Protein AF-A0AAV4IQC1-F1 (afdb_monomer_lite)

Structure (mmCIF, N/CA/C/O backbone):
data_AF-A0AAV4IQC1-F1
#
_entry.id   AF-A0AAV4IQC1-F1
#
loop_
_atom_site.group_PDB
_atom_site.id
_atom_site.type_symbol
_atom_site.label_atom_id
_atom_site.label_alt_id
_atom_site.label_comp_id
_atom_site.label_asym_id
_atom_site.label_entity_id
_atom_site.label_seq_id
_atom_site.pdbx_PDB_ins_code
_atom_site.Cartn_x
_atom_site.Cartn_y
_atom_site.Cartn_z
_atom_site.occupancy
_atom_site.B_iso_or_equiv
_atom_site.auth_seq_id
_atom_site.auth_comp_id
_atom_site.auth_asym_id
_atom_site.auth_atom_id
_atom_site.pdbx_PDB_model_num
ATOM 1 N N . MET A 1 1 ? -2.491 -9.248 -1.304 1.00 26.28 1 MET A N 1
ATOM 2 C CA . MET A 1 1 ? -1.937 -10.581 -1.003 1.00 26.28 1 MET A CA 1
ATOM 3 C C . MET A 1 1 ? -2.974 -11.616 -1.411 1.00 26.28 1 MET A C 1
ATOM 5 O O . MET A 1 1 ? -3.880 -11.907 -0.641 1.00 26.28 1 MET A O 1
ATOM 9 N N . ILE A 1 2 ? -2.935 -12.069 -2.663 1.00 22.66 2 ILE A N 1
ATOM 10 C CA . ILE A 1 2 ? -3.744 -13.210 -3.098 1.00 22.66 2 ILE A CA 1
ATOM 11 C C . ILE A 1 2 ? -2.958 -14.435 -2.635 1.00 22.66 2 ILE A C 1
ATOM 13 O O . ILE A 1 2 ? -1.816 -14.615 -3.026 1.00 22.66 2 ILE A O 1
ATOM 17 N N . MET A 1 3 ? -3.518 -15.197 -1.702 1.00 25.45 3 MET A N 1
ATOM 18 C CA . MET A 1 3 ? -2.963 -16.490 -1.303 1.00 25.45 3 MET A CA 1
ATOM 19 C C . MET A 1 3 ? -3.762 -17.526 -2.084 1.00 25.45 3 MET A C 1
ATOM 21 O O . MET A 1 3 ? -4.919 -17.772 -1.731 1.00 25.45 3 MET A O 1
ATOM 25 N N . ALA A 1 4 ? -3.188 -18.030 -3.176 1.00 30.69 4 ALA A N 1
ATOM 26 C CA . ALA A 1 4 ? -3.656 -19.247 -3.823 1.00 30.69 4 ALA A CA 1
ATOM 27 C C . ALA A 1 4 ? -3.259 -20.429 -2.928 1.00 30.69 4 ALA A C 1
ATOM 29 O O . ALA A 1 4 ? -2.148 -20.458 -2.399 1.00 30.69 4 ALA A O 1
ATOM 30 N N . GLY A 1 5 ? -4.220 -21.311 -2.665 1.00 28.81 5 GLY A N 1
ATOM 31 C CA . GLY A 1 5 ? -3.983 -22.563 -1.963 1.00 28.81 5 GLY A CA 1
ATOM 32 C C . GLY A 1 5 ? -3.427 -23.606 -2.923 1.00 28.81 5 GLY A C 1
ATOM 33 O O . GLY A 1 5 ? -3.834 -23.637 -4.080 1.00 28.81 5 GLY A O 1
ATOM 34 N N . ASP A 1 6 ? -2.513 -24.397 -2.372 1.00 37.31 6 ASP A N 1
ATOM 35 C CA . ASP A 1 6 ? -2.213 -25.796 -2.662 1.00 37.31 6 ASP A CA 1
ATOM 36 C C . ASP A 1 6 ? -2.029 -26.179 -4.135 1.00 37.31 6 ASP A C 1
ATOM 38 O O . ASP A 1 6 ? -2.849 -26.891 -4.702 1.00 37.31 6 ASP A O 1
ATOM 42 N N . ASP A 1 7 ? -0.896 -25.747 -4.700 1.00 34.94 7 ASP A N 1
ATOM 43 C CA . ASP A 1 7 ? -0.048 -26.606 -5.541 1.00 34.94 7 ASP A CA 1
ATOM 44 C C . ASP A 1 7 ? 1.393 -26.037 -5.572 1.00 34.94 7 ASP A C 1
ATOM 46 O O . ASP A 1 7 ? 1.785 -25.281 -6.466 1.00 34.94 7 ASP A O 1
ATOM 50 N N . GLU A 1 8 ? 2.177 -26.289 -4.512 1.00 43.19 8 GLU A N 1
ATOM 51 C CA . GLU A 1 8 ? 3.571 -25.803 -4.399 1.00 43.19 8 GLU A CA 1
ATOM 52 C C . GLU A 1 8 ? 4.472 -26.352 -5.522 1.00 43.19 8 GLU A C 1
ATOM 54 O O . GLU A 1 8 ? 5.422 -25.679 -5.932 1.00 43.19 8 GLU A O 1
ATOM 59 N N . ASP A 1 9 ? 4.149 -27.524 -6.071 1.00 38.31 9 ASP A N 1
ATOM 60 C CA . ASP A 1 9 ? 4.947 -28.182 -7.106 1.00 38.31 9 ASP A CA 1
ATOM 61 C C . ASP A 1 9 ? 4.642 -27.657 -8.517 1.00 38.31 9 ASP A C 1
ATOM 63 O O . ASP A 1 9 ? 5.562 -27.498 -9.330 1.00 38.31 9 ASP A O 1
ATOM 67 N N . GLU A 1 10 ? 3.390 -27.290 -8.807 1.00 33.72 10 GLU A N 1
ATOM 68 C CA . GLU A 1 10 ? 3.036 -26.633 -10.072 1.00 33.72 10 GLU A CA 1
ATOM 69 C C . GLU A 1 10 ? 3.535 -25.175 -10.107 1.00 33.72 10 GLU A C 1
ATOM 71 O O . GLU A 1 10 ? 4.066 -24.717 -11.127 1.00 33.72 10 GLU A O 1
ATOM 76 N N . LEU A 1 11 ? 3.495 -24.469 -8.966 1.00 41.47 11 LEU A N 1
ATOM 77 C CA . LEU A 1 11 ? 4.073 -23.127 -8.831 1.00 41.47 11 LEU A CA 1
ATOM 78 C C . LEU A 1 11 ? 5.599 -23.154 -9.019 1.00 41.47 11 LEU A C 1
ATOM 80 O O . LEU A 1 11 ? 6.145 -22.322 -9.743 1.00 41.47 11 LEU A O 1
ATOM 84 N N . ASN A 1 12 ? 6.294 -24.136 -8.432 1.00 39.19 12 ASN A N 1
ATOM 85 C CA . ASN A 1 12 ? 7.742 -24.297 -8.595 1.00 39.19 12 ASN A CA 1
ATOM 86 C C . ASN A 1 12 ? 8.139 -24.667 -10.034 1.00 39.19 12 ASN A C 1
ATOM 88 O O . ASN A 1 12 ? 9.161 -24.180 -10.526 1.00 39.19 12 ASN A O 1
ATOM 92 N N . ARG A 1 13 ? 7.332 -25.457 -10.758 1.00 32.12 13 ARG A N 1
ATOM 93 C CA . ARG A 1 13 ? 7.570 -25.754 -12.186 1.00 32.12 13 ARG A CA 1
ATOM 94 C C . ARG A 1 13 ? 7.308 -24.556 -13.099 1.00 32.12 13 ARG A C 1
ATOM 96 O O . ARG A 1 13 ? 8.099 -24.299 -14.003 1.00 32.12 13 ARG A O 1
ATOM 103 N N . LEU A 1 14 ? 6.269 -23.765 -12.835 1.00 35.53 14 LEU A N 1
ATOM 104 C CA . LEU A 1 14 ? 5.977 -22.548 -13.606 1.00 35.53 14 LEU A CA 1
ATOM 105 C C . LEU A 1 14 ? 6.964 -21.399 -13.322 1.00 35.53 14 LEU A C 1
ATOM 107 O O . LEU A 1 14 ? 7.116 -20.496 -14.147 1.00 35.53 14 LEU A O 1
ATOM 111 N N . LEU A 1 15 ? 7.657 -21.427 -12.179 1.00 43.03 15 LEU A N 1
ATOM 112 C CA . LEU A 1 15 ? 8.667 -20.433 -11.794 1.00 43.03 15 LEU A CA 1
ATOM 113 C C . LEU A 1 15 ? 10.102 -20.801 -12.210 1.00 43.03 15 LEU A C 1
ATOM 115 O O . LEU A 1 15 ? 10.963 -19.924 -12.211 1.00 43.03 15 LEU A O 1
ATOM 119 N N . THR A 1 16 ? 10.381 -22.051 -12.593 1.00 37.09 16 THR A N 1
ATOM 120 C CA . THR A 1 16 ? 11.751 -22.513 -12.904 1.00 37.09 16 THR A CA 1
ATOM 121 C C . THR A 1 16 ? 12.163 -22.358 -14.370 1.00 37.09 16 THR A C 1
ATOM 123 O O . THR A 1 16 ? 13.355 -22.423 -14.662 1.00 37.09 16 THR A O 1
ATOM 126 N N . GLN A 1 17 ? 11.233 -22.083 -15.294 1.00 31.69 17 GLN A N 1
ATOM 127 C CA . GLN A 1 17 ? 11.519 -22.103 -16.740 1.00 31.69 17 GLN A CA 1
ATOM 128 C C . GLN A 1 17 ? 11.422 -20.755 -17.476 1.00 31.69 17 GLN A C 1
ATOM 130 O O . GLN A 1 17 ? 11.506 -20.720 -18.700 1.00 31.69 17 GLN A O 1
ATOM 135 N N . SER A 1 18 ? 11.299 -19.624 -16.776 1.00 39.38 18 SER A N 1
ATOM 136 C CA . SER A 1 18 ? 11.128 -18.321 -17.434 1.00 39.38 18 SER A CA 1
ATOM 137 C C . SER A 1 18 ? 11.944 -17.213 -16.769 1.00 39.38 18 SER A C 1
ATOM 139 O O . SER A 1 18 ? 11.592 -16.706 -15.709 1.00 39.38 18 SER A O 1
ATOM 141 N N . TYR A 1 19 ? 13.032 -16.830 -17.445 1.00 45.53 19 TYR A N 1
ATOM 142 C CA . TYR A 1 19 ? 13.707 -15.535 -17.332 1.00 45.53 19 TYR A CA 1
ATOM 143 C C . TYR A 1 19 ? 14.138 -15.106 -15.917 1.00 45.53 19 TYR A C 1
ATOM 145 O O . TYR A 1 19 ? 13.520 -14.254 -15.280 1.00 45.53 19 TYR A O 1
ATOM 153 N N . TYR A 1 20 ? 15.324 -15.553 -15.485 1.00 47.44 20 TYR A N 1
ATOM 154 C CA . TYR A 1 20 ? 16.127 -14.750 -14.557 1.00 47.44 20 TYR A CA 1
ATOM 155 C C . TYR A 1 20 ? 16.546 -13.458 -15.269 1.00 47.44 20 TYR A C 1
ATOM 157 O O . TYR A 1 20 ? 17.646 -13.353 -15.817 1.00 47.44 20 TYR A O 1
ATOM 165 N N . SER A 1 21 ? 15.674 -12.448 -15.279 1.00 55.84 21 SER A N 1
ATOM 166 C CA . SER A 1 21 ? 16.071 -11.093 -15.637 1.00 55.84 21 SER A CA 1
ATOM 167 C C . SER A 1 21 ? 16.988 -10.593 -14.527 1.00 55.84 21 SER A C 1
ATOM 169 O O . SER A 1 21 ? 16.543 -10.025 -13.526 1.00 55.84 21 SER A O 1
ATOM 171 N N . ARG A 1 22 ? 18.295 -10.835 -14.672 1.00 71.88 22 ARG A N 1
ATOM 172 C CA . ARG A 1 22 ? 19.292 -10.124 -13.875 1.00 71.88 22 ARG A CA 1
ATOM 173 C C . ARG A 1 22 ? 18.947 -8.648 -13.996 1.00 71.88 22 ARG A C 1
ATOM 175 O O . ARG A 1 22 ? 18.827 -8.145 -15.110 1.00 71.88 22 ARG A O 1
ATOM 182 N N . ILE A 1 23 ? 18.762 -7.972 -12.866 1.00 80.00 23 ILE A N 1
ATOM 183 C CA . ILE A 1 23 ? 18.333 -6.571 -12.851 1.00 80.00 23 ILE A CA 1
ATOM 184 C C . ILE A 1 23 ? 19.230 -5.705 -13.749 1.00 80.00 23 ILE A C 1
ATOM 186 O O . ILE A 1 23 ? 18.738 -4.825 -14.435 1.00 80.00 23 ILE A O 1
ATOM 190 N N . HIS A 1 24 ? 20.520 -6.042 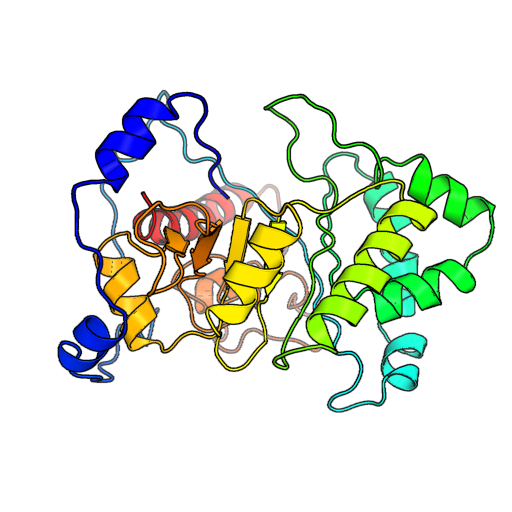-13.845 1.00 79.12 24 HIS A N 1
ATOM 191 C CA . HIS A 1 24 ? 21.466 -5.432 -14.775 1.00 79.12 24 HIS A CA 1
ATOM 192 C C . HIS A 1 24 ? 21.022 -5.524 -16.247 1.00 79.12 24 HIS A C 1
ATOM 194 O O . HIS A 1 24 ? 20.935 -4.503 -16.919 1.00 79.12 24 HIS A O 1
ATOM 200 N N . ASN A 1 25 ? 20.648 -6.717 -16.721 1.00 85.38 25 ASN A N 1
ATOM 201 C CA . ASN A 1 25 ? 20.150 -6.919 -18.085 1.00 85.38 25 ASN A CA 1
ATOM 202 C C . ASN A 1 25 ? 18.842 -6.157 -18.315 1.00 85.38 25 ASN A C 1
ATOM 204 O O . ASN A 1 25 ? 18.641 -5.584 -19.383 1.00 85.38 25 ASN A O 1
ATOM 208 N N . LEU A 1 26 ? 17.963 -6.124 -17.303 1.00 88.25 26 LEU A N 1
ATOM 209 C CA . LEU A 1 26 ? 16.738 -5.336 -17.376 1.00 88.25 26 LEU A CA 1
ATOM 210 C C . LEU A 1 26 ? 17.071 -3.851 -17.552 1.00 88.25 26 LEU A C 1
ATOM 212 O O . LEU A 1 26 ? 16.560 -3.233 -18.477 1.00 88.25 26 LEU A O 1
ATOM 216 N N . PHE A 1 27 ? 17.960 -3.295 -16.728 1.00 88.50 27 PHE A N 1
ATOM 217 C CA . PHE A 1 27 ? 18.391 -1.901 -16.842 1.00 88.50 27 PHE A CA 1
ATOM 218 C C . PHE A 1 27 ? 18.946 -1.585 -18.233 1.00 88.50 27 PHE A C 1
ATOM 220 O O . PHE A 1 27 ? 18.523 -0.603 -18.828 1.00 88.50 27 PHE A O 1
ATOM 227 N N . SER A 1 28 ? 19.811 -2.435 -18.790 1.00 89.69 28 SER A N 1
ATOM 228 C CA . SER A 1 28 ? 20.351 -2.240 -20.143 1.00 89.69 28 SER A CA 1
ATOM 229 C C . SER A 1 28 ? 19.289 -2.306 -21.248 1.00 89.69 28 SER A C 1
ATOM 231 O O . SER A 1 28 ? 19.491 -1.742 -22.318 1.00 89.69 28 SER A O 1
ATOM 233 N N . SER A 1 29 ? 18.167 -2.991 -21.010 1.00 89.88 29 SER A N 1
ATOM 234 C CA . SER A 1 29 ? 17.082 -3.150 -21.991 1.00 89.88 29 SER A CA 1
ATOM 235 C C . SER A 1 29 ? 16.013 -2.050 -21.945 1.00 89.88 29 SER A C 1
ATOM 237 O O . SER A 1 29 ? 15.207 -1.937 -22.868 1.00 89.88 29 SER A O 1
ATOM 239 N N . LEU A 1 30 ? 15.950 -1.265 -20.865 1.00 93.69 30 LEU A N 1
ATOM 240 C CA . LEU A 1 30 ? 14.911 -0.254 -20.680 1.00 93.69 30 LEU A CA 1
ATOM 241 C C . LEU A 1 30 ? 15.327 1.083 -21.298 1.00 93.69 30 LEU A C 1
ATOM 243 O O . LEU A 1 30 ? 16.413 1.586 -21.041 1.00 93.69 30 LEU A O 1
ATOM 247 N N . ALA A 1 31 ? 14.411 1.708 -22.040 1.00 92.94 31 ALA A N 1
ATOM 248 C CA . ALA A 1 31 ? 14.624 3.037 -22.620 1.00 92.94 31 ALA A CA 1
ATOM 249 C C . ALA A 1 31 ? 14.595 4.179 -21.584 1.00 92.94 31 ALA A C 1
ATOM 251 O O . ALA A 1 31 ? 15.064 5.274 -21.870 1.00 92.94 31 ALA A O 1
ATOM 252 N N . PHE A 1 32 ? 14.015 3.937 -20.400 1.00 94.75 32 PHE A N 1
ATOM 253 C CA . PHE A 1 32 ? 13.773 4.949 -19.357 1.00 94.75 32 PHE A CA 1
ATOM 254 C C . PHE A 1 32 ? 13.049 6.211 -19.858 1.00 94.75 32 PHE A C 1
ATOM 256 O O . PHE A 1 32 ? 13.232 7.306 -19.329 1.00 94.75 32 PHE A O 1
ATOM 263 N N . ASP A 1 33 ? 12.180 6.041 -20.851 1.00 93.06 33 ASP A N 1
ATOM 264 C CA . ASP A 1 33 ? 11.284 7.082 -21.325 1.00 93.06 33 ASP A CA 1
ATOM 265 C C . ASP A 1 33 ? 10.191 7.396 -20.285 1.00 93.06 33 ASP A C 1
ATOM 267 O O . ASP A 1 33 ? 9.814 6.563 -19.452 1.00 93.06 33 ASP A O 1
ATOM 271 N N . ASN A 1 34 ? 9.656 8.619 -20.341 1.00 94.75 34 ASN A N 1
ATOM 272 C CA . ASN A 1 34 ? 8.599 9.082 -19.436 1.00 94.75 34 ASN A CA 1
ATOM 273 C C . ASN A 1 34 ? 7.340 9.566 -20.187 1.00 94.75 34 ASN A C 1
ATOM 275 O O . ASN A 1 34 ? 6.920 10.713 -20.010 1.00 94.75 34 ASN A O 1
ATOM 279 N N . PRO A 1 35 ? 6.736 8.740 -21.065 1.00 96.38 35 PRO A N 1
ATOM 280 C CA . PRO A 1 35 ? 5.503 9.112 -21.742 1.00 96.38 35 PRO A CA 1
ATOM 281 C C . PRO A 1 35 ? 4.333 9.134 -20.752 1.00 96.38 35 PRO A C 1
ATOM 283 O O . PRO A 1 35 ? 4.244 8.291 -19.857 1.00 96.38 35 PRO A O 1
ATOM 286 N N . ASN A 1 36 ? 3.395 10.059 -20.960 1.00 96.81 36 ASN A N 1
ATOM 287 C CA . ASN A 1 36 ? 2.197 10.173 -20.134 1.00 96.81 36 ASN A CA 1
ATOM 288 C C . ASN A 1 36 ? 1.229 8.999 -20.391 1.00 96.81 36 ASN A C 1
ATOM 290 O O . ASN A 1 36 ? 0.622 8.902 -21.456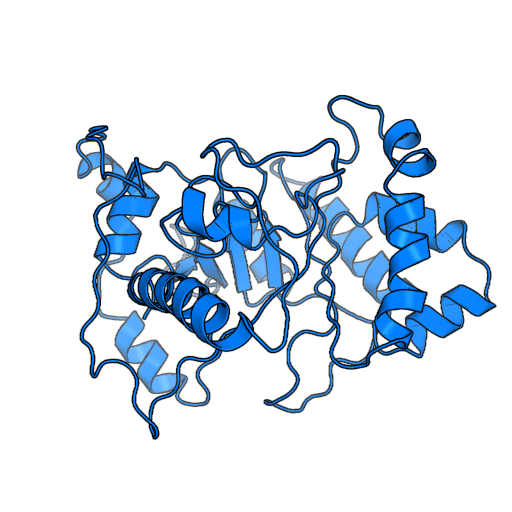 1.00 96.81 36 ASN A O 1
ATOM 294 N N . GLY A 1 37 ? 1.065 8.122 -19.399 1.00 96.69 37 GLY A N 1
ATOM 295 C CA . GLY A 1 37 ? 0.176 6.955 -19.431 1.00 96.69 37 GLY A CA 1
ATOM 296 C C . GLY A 1 37 ? -1.311 7.247 -19.176 1.00 96.69 37 GLY A C 1
ATOM 297 O O . GLY A 1 37 ? -2.113 6.310 -19.128 1.00 96.69 37 GLY A O 1
ATOM 298 N N . GLY A 1 38 ? -1.694 8.517 -19.010 1.00 97.06 38 GLY A N 1
ATOM 299 C CA . GLY A 1 38 ? -3.053 8.946 -18.678 1.00 97.06 38 GLY A CA 1
ATOM 300 C C . GLY A 1 38 ? -3.276 9.016 -17.166 1.00 97.06 38 GLY A C 1
ATOM 301 O O . GLY A 1 38 ? -2.428 9.518 -16.434 1.00 97.06 38 GLY A O 1
ATOM 302 N N . ALA A 1 39 ? -4.416 8.509 -16.682 1.00 96.50 39 ALA A N 1
ATOM 303 C CA . ALA A 1 39 ? -4.748 8.534 -15.251 1.00 96.50 39 ALA A CA 1
ATOM 304 C C . ALA A 1 39 ? -3.691 7.822 -14.383 1.00 96.50 39 ALA A C 1
ATOM 306 O O . ALA A 1 39 ? -3.340 8.315 -13.311 1.00 96.50 39 ALA A O 1
ATOM 307 N N . TRP A 1 40 ? -3.119 6.722 -14.890 1.00 97.94 40 TRP A N 1
ATOM 308 C CA . TRP A 1 40 ? -1.859 6.181 -14.387 1.00 97.94 40 TRP A CA 1
ATOM 309 C C . TRP A 1 40 ? -0.698 6.779 -15.184 1.00 97.94 40 TRP A C 1
ATOM 311 O O . TRP A 1 40 ? -0.250 6.217 -16.184 1.00 97.94 40 TRP A O 1
ATOM 321 N N . THR A 1 41 ? -0.209 7.930 -14.729 1.00 97.12 41 THR A N 1
ATOM 322 C CA . THR A 1 41 ? 0.757 8.774 -15.457 1.00 97.12 41 THR A CA 1
ATOM 323 C C . THR A 1 41 ? 2.034 8.046 -15.875 1.00 97.12 41 THR A C 1
ATOM 325 O O . THR A 1 41 ? 2.523 8.264 -16.975 1.00 97.12 41 THR A O 1
ATOM 328 N N . GLN A 1 42 ? 2.551 7.144 -15.037 1.00 97.19 42 GLN A N 1
ATOM 329 C CA . GLN A 1 42 ? 3.778 6.373 -15.296 1.00 97.19 42 GLN A CA 1
ATOM 330 C C . GLN A 1 42 ? 3.520 4.981 -15.903 1.00 97.19 42 GLN A C 1
ATOM 332 O O . GLN A 1 42 ? 4.442 4.170 -16.013 1.00 97.19 42 GLN A O 1
ATOM 337 N N . GLY A 1 43 ? 2.275 4.669 -16.267 1.00 97.31 43 GLY A N 1
ATOM 338 C CA . GLY A 1 43 ? 1.877 3.358 -16.772 1.00 97.31 43 GLY A CA 1
ATOM 339 C C . GLY A 1 43 ? 1.186 3.422 -18.125 1.00 97.31 43 GLY A C 1
ATOM 340 O O . GLY A 1 43 ? 1.767 3.880 -19.109 1.00 97.31 43 GLY A O 1
ATOM 341 N N . TRP A 1 44 ? -0.017 2.857 -18.185 1.00 97.88 44 TRP A N 1
ATOM 342 C CA . TRP A 1 44 ? -0.885 2.820 -19.361 1.00 97.88 44 TRP A CA 1
ATOM 343 C C . TRP A 1 44 ? -2.349 2.693 -18.925 1.00 97.88 44 TRP A C 1
ATOM 345 O O . TRP A 1 44 ? -2.653 2.421 -17.760 1.00 97.88 44 TRP A O 1
ATOM 355 N N . LYS A 1 45 ? -3.273 2.830 -19.878 1.00 97.75 45 LYS A N 1
ATOM 356 C CA . LYS A 1 45 ? -4.694 2.556 -19.649 1.00 97.75 45 LYS A CA 1
ATOM 357 C C . LYS A 1 45 ? -4.922 1.053 -19.454 1.00 97.75 45 LYS A C 1
ATOM 359 O O . LYS A 1 45 ? -4.941 0.289 -20.417 1.00 97.75 45 LYS A O 1
ATOM 364 N N . VAL A 1 46 ? -5.106 0.634 -18.205 1.00 97.25 46 VAL A N 1
ATOM 365 C CA . VAL A 1 46 ? -5.347 -0.771 -17.854 1.00 97.25 46 VAL A CA 1
ATOM 366 C C . VAL A 1 46 ? -6.769 -1.186 -18.238 1.00 97.25 46 VAL A C 1
ATOM 368 O O . VAL A 1 46 ? -7.737 -0.489 -17.930 1.00 97.25 46 VAL A O 1
ATOM 371 N N . SER A 1 47 ? -6.893 -2.343 -18.886 1.00 95.38 47 SER A N 1
ATOM 372 C CA . SER A 1 47 ? -8.165 -2.987 -19.223 1.00 95.38 47 SER A CA 1
ATOM 373 C C . SER A 1 47 ? -8.128 -4.465 -18.830 1.00 95.38 47 SER A C 1
ATOM 375 O O . SER A 1 47 ? -7.057 -5.022 -18.589 1.00 95.38 47 SER A O 1
ATOM 377 N N . TYR A 1 48 ? -9.299 -5.088 -18.717 1.00 95.69 48 TYR A N 1
ATOM 378 C CA . TYR A 1 48 ? -9.433 -6.496 -18.353 1.00 95.69 48 TYR A CA 1
ATOM 379 C C . TYR A 1 48 ? -10.598 -7.150 -19.112 1.00 95.69 48 TYR A C 1
ATOM 381 O O . TYR A 1 48 ? -11.611 -6.482 -19.344 1.00 95.69 48 TYR A O 1
ATOM 389 N N . PRO A 1 49 ? -10.494 -8.444 -19.474 1.00 92.50 49 PRO A N 1
ATOM 390 C CA . PRO A 1 49 ? -11.611 -9.199 -20.037 1.00 92.50 49 PRO A CA 1
ATOM 391 C C . PRO A 1 49 ? -12.783 -9.271 -19.051 1.00 92.50 49 PRO A C 1
ATOM 393 O O . PRO A 1 49 ? -12.578 -9.426 -17.842 1.00 92.50 49 PRO A O 1
ATOM 396 N N . LYS A 1 50 ? -14.020 -9.155 -19.550 1.00 87.50 50 LYS A N 1
ATOM 397 C CA . LYS A 1 50 ? -15.232 -9.150 -18.704 1.00 87.50 50 LYS A CA 1
ATOM 398 C C . LYS A 1 50 ? -15.430 -10.471 -17.952 1.00 87.50 50 LYS A C 1
ATOM 400 O O . LYS A 1 50 ? -15.974 -10.465 -16.852 1.00 87.50 50 LYS A O 1
ATOM 405 N N . ASP A 1 51 ? -14.953 -11.559 -18.535 1.00 89.94 51 ASP A N 1
ATOM 406 C CA . ASP A 1 51 ? -15.040 -12.951 -18.099 1.00 89.94 51 ASP A CA 1
ATOM 407 C C . ASP A 1 51 ? -13.844 -13.414 -17.247 1.00 89.94 51 ASP A C 1
ATOM 409 O O . ASP A 1 51 ? -13.849 -14.536 -16.754 1.00 89.94 51 ASP A O 1
ATOM 413 N N . ARG A 1 52 ? -12.844 -12.553 -16.984 1.00 92.00 52 ARG A N 1
ATOM 414 C CA . ARG A 1 52 ? -11.673 -12.920 -16.154 1.00 92.00 52 ARG A CA 1
ATOM 415 C C . ARG A 1 52 ? -12.054 -13.393 -14.744 1.00 92.00 52 ARG A C 1
ATOM 417 O O . ARG A 1 52 ? -11.320 -14.182 -14.147 1.00 92.00 52 ARG A O 1
ATOM 424 N N . TRP A 1 53 ? -13.166 -12.887 -14.208 1.00 94.12 53 TRP A N 1
ATOM 425 C CA . TRP A 1 53 ? -13.700 -13.287 -12.907 1.00 94.12 53 TRP A CA 1
ATOM 426 C C . TRP A 1 53 ? -15.166 -13.672 -13.024 1.00 94.12 53 TRP A C 1
ATOM 428 O O . TRP A 1 53 ? -16.003 -12.849 -13.401 1.00 94.12 53 TRP A O 1
ATOM 438 N N . THR A 1 54 ? -15.458 -14.903 -12.629 1.00 91.31 54 THR A N 1
ATOM 439 C CA . THR A 1 54 ? -16.770 -15.546 -12.702 1.00 91.31 54 THR A CA 1
ATOM 440 C C . THR A 1 54 ? -17.264 -15.914 -11.297 1.00 91.31 54 THR A C 1
ATOM 442 O O . THR A 1 54 ? -16.623 -15.603 -10.286 1.00 91.31 54 THR A O 1
ATOM 445 N N . ALA A 1 55 ? -18.436 -16.546 -11.204 1.00 89.62 55 ALA A N 1
ATOM 446 C CA . ALA A 1 55 ? -18.984 -17.001 -9.926 1.00 89.62 55 ALA A CA 1
ATOM 447 C C . ALA A 1 55 ? -18.117 -18.097 -9.271 1.00 89.62 55 ALA A C 1
ATOM 449 O O . ALA A 1 55 ? -17.983 -18.113 -8.047 1.00 89.62 55 ALA A O 1
ATOM 450 N N . ASP A 1 56 ? -17.511 -18.956 -10.087 1.00 91.81 56 ASP A N 1
ATOM 451 C CA . ASP A 1 56 ? -16.584 -20.034 -9.737 1.00 91.81 56 ASP A CA 1
ATOM 452 C C . ASP A 1 56 ? -15.128 -19.548 -9.585 1.00 91.81 56 ASP A C 1
ATOM 454 O O . ASP A 1 56 ? -14.383 -20.091 -8.772 1.00 91.81 56 ASP A O 1
ATOM 458 N N . LYS A 1 57 ? -14.742 -18.451 -10.255 1.00 91.69 57 LYS A N 1
ATOM 459 C CA . LYS A 1 57 ? -13.404 -17.837 -10.161 1.00 91.69 57 LYS A CA 1
ATOM 460 C C . LYS A 1 57 ? -13.463 -16.396 -9.644 1.00 91.69 57 LYS A C 1
ATOM 462 O O . LYS A 1 57 ? -13.312 -15.423 -10.388 1.00 91.69 57 LYS A O 1
ATOM 467 N N . LYS A 1 58 ? -13.673 -16.241 -8.334 1.00 94.06 58 LYS A N 1
ATOM 468 C CA . LYS A 1 58 ? -13.802 -14.923 -7.681 1.00 94.06 58 LYS A CA 1
ATOM 469 C C . LYS A 1 58 ? -12.451 -14.248 -7.425 1.00 94.06 58 LYS A C 1
ATOM 471 O O . LYS A 1 58 ? -11.478 -14.885 -7.033 1.00 94.06 58 LYS A O 1
ATOM 476 N N . LEU A 1 59 ? -12.423 -12.919 -7.540 1.00 94.81 59 LEU A N 1
ATOM 477 C CA . LEU A 1 59 ? -11.294 -12.097 -7.095 1.00 94.81 59 LEU A CA 1
ATOM 478 C C . LEU A 1 59 ? -11.323 -11.925 -5.568 1.00 94.81 59 LEU A C 1
ATOM 480 O O . LEU A 1 59 ? -12.261 -11.337 -5.027 1.00 94.81 59 LEU A O 1
ATOM 484 N N . LYS A 1 60 ? -10.281 -12.389 -4.870 1.00 94.69 60 LYS A N 1
ATOM 485 C CA . LYS A 1 60 ? -10.132 -12.189 -3.421 1.00 94.69 60 LYS A CA 1
ATOM 486 C C . LYS A 1 60 ? -9.387 -10.888 -3.126 1.00 94.69 60 LYS A C 1
ATOM 488 O O . LYS A 1 60 ? -8.204 -10.755 -3.429 1.00 94.69 60 LYS A O 1
ATOM 493 N N . ILE A 1 61 ? -10.073 -9.948 -2.480 1.00 93.62 61 ILE A N 1
ATOM 494 C CA . ILE A 1 61 ? -9.509 -8.658 -2.070 1.00 93.62 61 ILE A CA 1
ATOM 495 C C . ILE A 1 61 ? -9.188 -8.688 -0.578 1.00 93.62 61 ILE A C 1
ATOM 497 O O . ILE A 1 61 ? -10.043 -9.018 0.241 1.00 93.62 61 ILE A O 1
ATOM 501 N N . ILE A 1 62 ? -7.953 -8.322 -0.226 1.00 91.38 62 ILE A N 1
ATOM 502 C CA . ILE A 1 62 ? -7.518 -8.153 1.164 1.00 91.38 62 ILE A CA 1
ATOM 503 C C . ILE A 1 62 ? -7.163 -6.686 1.368 1.00 91.38 62 ILE A C 1
ATOM 505 O O . ILE A 1 62 ? -6.194 -6.193 0.789 1.00 91.38 62 ILE A O 1
ATOM 509 N N . LEU A 1 63 ? -7.955 -6.004 2.191 1.00 88.94 63 LEU A N 1
ATOM 510 C CA . LEU A 1 63 ? -7.667 -4.648 2.639 1.00 88.94 63 LEU A CA 1
ATOM 511 C C . LEU A 1 63 ? -6.768 -4.723 3.870 1.00 88.94 63 LEU A C 1
ATOM 513 O O . LEU A 1 63 ? -7.080 -5.437 4.822 1.00 88.94 63 LEU A O 1
ATOM 517 N N . VAL A 1 64 ? -5.658 -3.991 3.837 1.00 86.81 64 VAL A N 1
ATOM 518 C CA . VAL A 1 64 ? -4.667 -3.972 4.916 1.00 86.81 64 VAL A CA 1
ATOM 519 C C . VAL A 1 64 ? -4.526 -2.535 5.417 1.00 86.81 64 VAL A C 1
ATOM 521 O O . VAL A 1 64 ? -3.730 -1.770 4.867 1.00 86.81 64 VAL A O 1
ATOM 524 N N . PRO A 1 65 ? -5.327 -2.131 6.420 1.00 88.44 65 PRO A N 1
ATOM 525 C CA . PRO A 1 65 ? -5.139 -0.850 7.082 1.00 88.44 65 PRO A CA 1
ATOM 526 C C . PRO A 1 65 ? -3.762 -0.821 7.741 1.00 88.44 65 PRO A C 1
ATOM 528 O O . PRO A 1 65 ? -3.415 -1.740 8.482 1.00 88.44 65 PRO A O 1
ATOM 531 N N . HIS A 1 66 ? -2.987 0.220 7.467 1.00 87.38 66 HIS A N 1
ATOM 532 C CA . HIS A 1 66 ? -1.664 0.422 8.043 1.00 87.38 66 HIS A CA 1
ATOM 533 C C . HIS A 1 66 ? -1.480 1.892 8.409 1.00 87.38 66 HIS A C 1
ATOM 535 O O . HIS A 1 66 ? -2.211 2.761 7.931 1.00 87.38 66 HIS A O 1
ATOM 541 N N . THR A 1 67 ? -0.489 2.155 9.250 1.00 89.06 67 THR A N 1
ATOM 542 C CA . THR A 1 67 ? 0.049 3.494 9.485 1.00 89.06 67 THR A CA 1
ATOM 543 C C . THR A 1 67 ? 1.541 3.462 9.205 1.00 89.06 67 THR A C 1
ATOM 545 O O . THR A 1 67 ? 2.187 2.444 9.444 1.00 89.06 67 THR A O 1
ATOM 548 N N . HIS A 1 68 ? 2.074 4.566 8.700 1.00 91.44 68 HIS A N 1
ATOM 549 C CA . HIS A 1 68 ? 3.507 4.759 8.561 1.00 91.44 68 HIS A CA 1
ATOM 550 C C . HIS A 1 68 ? 3.939 5.848 9.539 1.00 91.44 68 HIS A C 1
ATOM 552 O O . HIS A 1 68 ? 3.383 6.949 9.523 1.00 91.44 68 HIS A O 1
ATOM 558 N N . CYS A 1 69 ? 4.868 5.515 10.432 1.00 87.38 69 CYS A N 1
ATOM 559 C CA . CYS A 1 69 ? 5.279 6.391 11.521 1.00 87.38 69 CYS A CA 1
ATOM 560 C C . CYS A 1 69 ? 6.796 6.585 11.511 1.00 87.38 69 CYS A C 1
ATOM 562 O O . CYS A 1 69 ? 7.515 5.818 12.145 1.00 87.38 69 CYS A O 1
ATOM 564 N N . ASP A 1 70 ? 7.278 7.633 10.842 1.00 88.81 70 ASP A N 1
ATOM 565 C CA . ASP A 1 70 ? 8.706 7.950 10.789 1.00 88.81 70 ASP A CA 1
ATOM 566 C C . ASP A 1 70 ? 9.305 8.162 12.185 1.00 88.81 70 ASP A C 1
ATOM 568 O O . ASP A 1 70 ? 8.871 9.070 12.903 1.00 88.81 70 ASP A O 1
ATOM 572 N N . PRO A 1 71 ? 10.338 7.395 12.586 1.00 85.31 71 PRO A N 1
ATOM 573 C CA . PRO A 1 71 ? 11.030 7.587 13.852 1.00 85.31 71 PRO A CA 1
ATOM 574 C C . PRO A 1 71 ? 12.008 8.775 13.790 1.00 85.31 71 PRO A C 1
ATOM 576 O O . PRO A 1 71 ? 13.195 8.642 14.085 1.00 85.31 71 PRO A O 1
ATOM 579 N N . GLY A 1 72 ? 11.495 9.945 13.408 1.00 83.94 72 GLY A N 1
ATOM 580 C CA . GLY A 1 72 ? 12.260 11.157 13.124 1.00 83.94 72 GLY A CA 1
ATOM 581 C C . GLY A 1 72 ? 12.303 11.484 11.628 1.00 83.94 72 GLY A C 1
ATOM 582 O O . GLY A 1 72 ? 12.821 10.707 10.834 1.00 83.94 72 GLY A O 1
ATOM 583 N N . TRP A 1 73 ? 11.779 12.656 11.261 1.00 92.88 73 TRP A N 1
ATOM 584 C CA . TRP A 1 73 ? 11.812 13.214 9.902 1.00 92.88 73 TRP A CA 1
ATOM 585 C C . TRP A 1 73 ? 11.631 14.739 9.978 1.00 92.88 73 TRP A C 1
ATOM 587 O O . TRP A 1 73 ? 12.586 15.443 10.288 1.00 92.88 73 TRP A O 1
ATOM 597 N N . VAL A 1 74 ? 10.408 15.254 9.796 1.00 95.69 74 VAL A N 1
ATOM 598 C CA . VAL A 1 74 ? 10.092 16.688 9.983 1.00 95.69 74 VAL A CA 1
ATOM 599 C C . VAL A 1 74 ? 9.954 17.050 11.467 1.00 95.69 74 VAL A C 1
ATOM 601 O O . VAL A 1 74 ? 10.196 18.187 11.862 1.00 95.69 74 VAL A O 1
ATOM 604 N N . LYS A 1 75 ? 9.572 16.084 12.309 1.00 96.19 75 LYS A N 1
ATOM 605 C CA . LYS A 1 75 ? 9.589 16.202 13.774 1.00 96.19 75 LYS A CA 1
ATOM 606 C C . LYS A 1 75 ? 10.584 15.202 14.356 1.00 96.19 75 LYS A C 1
ATOM 608 O O . LYS A 1 75 ? 10.943 14.218 13.707 1.00 96.19 75 LYS A O 1
ATOM 613 N N . THR A 1 76 ? 11.029 15.440 15.586 1.00 96.81 76 THR A N 1
ATOM 614 C CA . THR A 1 76 ? 11.880 14.485 16.304 1.00 96.81 76 THR A CA 1
ATOM 615 C C . THR A 1 76 ? 11.087 13.235 16.698 1.00 96.81 76 THR A C 1
ATOM 617 O O . THR A 1 76 ? 9.854 13.259 16.762 1.00 96.81 76 THR A O 1
ATOM 620 N N . TYR A 1 77 ? 11.804 12.147 16.996 1.00 92.25 77 TYR A N 1
ATOM 621 C CA . TYR A 1 77 ? 11.228 10.877 17.446 1.00 92.25 77 TYR A CA 1
ATOM 622 C C . TYR A 1 77 ? 10.223 11.062 18.601 1.00 92.25 77 TYR A C 1
ATOM 624 O O . TYR A 1 77 ? 9.084 10.604 18.504 1.00 92.25 77 TYR A O 1
ATOM 632 N N . GLU A 1 78 ? 10.608 11.802 19.646 1.00 96.75 78 GLU A N 1
ATOM 633 C CA . GLU A 1 78 ? 9.782 12.090 20.829 1.00 96.75 78 GLU A CA 1
ATOM 634 C C . GLU A 1 78 ? 8.564 12.966 20.515 1.00 96.75 78 GLU A C 1
ATOM 636 O O . GLU A 1 78 ? 7.459 12.682 20.982 1.00 96.75 78 GLU A O 1
ATOM 641 N N . VAL A 1 79 ? 8.730 14.009 19.694 1.00 97.56 79 VAL A N 1
ATOM 642 C CA . VAL A 1 79 ? 7.613 14.894 19.335 1.00 97.56 79 VAL A CA 1
ATOM 643 C C . VAL A 1 79 ? 6.572 14.127 18.519 1.00 97.56 79 VAL A C 1
ATOM 645 O O . VAL A 1 79 ? 5.374 14.268 18.776 1.00 97.56 79 VAL A O 1
ATOM 648 N N . TYR A 1 80 ? 6.990 13.282 17.571 1.00 97.50 80 TYR A N 1
ATOM 649 C CA . TYR A 1 80 ? 6.068 12.385 16.867 1.00 97.50 80 TYR A CA 1
ATOM 650 C C . TYR A 1 80 ? 5.349 11.439 17.827 1.00 97.50 80 TYR A C 1
ATOM 652 O O . TYR A 1 80 ? 4.125 11.325 17.743 1.00 97.50 80 TYR A O 1
ATOM 660 N N . TYR A 1 81 ? 6.076 10.818 18.763 1.00 95.62 81 TYR A N 1
ATOM 661 C CA . TYR A 1 81 ? 5.481 9.906 19.736 1.00 95.62 81 TYR A CA 1
ATOM 662 C C . TYR A 1 81 ? 4.366 10.581 20.537 1.00 95.62 81 TYR A C 1
ATOM 664 O O . TYR A 1 81 ? 3.223 10.126 20.505 1.00 95.62 81 TYR A O 1
ATOM 672 N N . ARG A 1 82 ? 4.680 11.707 21.188 1.00 96.31 82 ARG A N 1
ATOM 673 C CA . ARG A 1 82 ? 3.756 12.400 22.095 1.00 96.31 82 ARG A CA 1
ATOM 674 C C . ARG A 1 82 ? 2.565 13.039 21.394 1.00 96.31 82 ARG A C 1
ATOM 676 O O . ARG A 1 82 ? 1.496 13.093 21.980 1.00 96.31 82 ARG A O 1
ATOM 683 N N . THR A 1 83 ? 2.745 13.541 20.171 1.00 96.25 83 THR A N 1
ATOM 684 C CA . THR A 1 83 ? 1.695 14.313 19.477 1.00 96.25 83 THR A CA 1
ATOM 685 C C . THR A 1 83 ? 0.862 13.492 18.498 1.00 96.25 83 THR A C 1
ATOM 687 O O . THR A 1 83 ? -0.190 13.962 18.070 1.00 96.25 83 THR A O 1
ATOM 690 N N . GLN A 1 84 ? 1.330 12.309 18.080 1.00 95.19 84 GLN A N 1
ATOM 691 C CA . GLN A 1 84 ? 0.696 11.529 17.011 1.00 95.19 84 GLN A CA 1
ATOM 692 C C . GLN A 1 84 ? 0.727 10.022 17.287 1.00 95.19 84 GLN A C 1
ATOM 694 O O . GLN A 1 84 ? -0.333 9.417 17.444 1.00 95.19 84 GLN A O 1
ATOM 699 N N . THR A 1 85 ? 1.911 9.404 17.356 1.00 93.00 85 THR A N 1
ATOM 700 C CA . THR A 1 85 ? 2.027 7.934 17.347 1.00 93.00 85 THR A CA 1
ATOM 701 C C . THR A 1 85 ? 1.375 7.290 18.565 1.00 93.00 85 THR A C 1
ATOM 703 O O . THR A 1 85 ? 0.674 6.291 18.411 1.00 93.00 85 THR A O 1
ATOM 706 N N . LYS A 1 86 ? 1.525 7.884 19.757 1.00 94.00 86 LYS A N 1
ATOM 707 C CA . LYS A 1 86 ? 0.857 7.401 20.970 1.00 94.00 86 LYS A CA 1
ATOM 708 C C . LYS A 1 86 ? -0.661 7.404 20.808 1.00 94.00 86 LYS A C 1
ATOM 710 O O . LYS A 1 86 ? -1.285 6.396 21.088 1.00 94.00 86 LYS A O 1
ATOM 715 N N . HIS A 1 87 ? -1.254 8.471 20.272 1.00 94.50 87 HIS A N 1
ATOM 716 C CA . HIS A 1 87 ? -2.705 8.532 20.059 1.00 94.50 87 HIS A CA 1
ATOM 717 C C . HIS A 1 87 ? -3.200 7.497 19.040 1.00 94.50 87 HIS A C 1
ATOM 719 O O . HIS A 1 87 ? -4.270 6.917 19.222 1.00 94.50 87 HIS A O 1
ATOM 725 N N . ILE A 1 88 ? -2.419 7.226 17.987 1.00 91.75 88 ILE A N 1
ATOM 726 C CA . ILE A 1 88 ? -2.716 6.138 17.044 1.00 91.75 88 ILE A CA 1
ATOM 727 C C . ILE A 1 88 ? -2.721 4.801 17.796 1.00 91.75 88 ILE A C 1
ATOM 729 O O . ILE A 1 88 ? -3.684 4.040 17.673 1.00 91.75 88 ILE A O 1
ATOM 733 N N . LEU A 1 89 ? -1.690 4.549 18.611 1.00 87.81 89 LEU A N 1
ATOM 734 C CA . LEU A 1 89 ? -1.541 3.313 19.376 1.00 87.81 89 LEU A CA 1
ATOM 735 C C . LEU A 1 89 ? -2.606 3.153 20.490 1.00 87.81 89 LEU A C 1
ATOM 737 O O . LEU A 1 89 ? -3.203 2.095 20.647 1.00 87.81 89 LEU A O 1
ATOM 741 N N . ASP A 1 90 ? -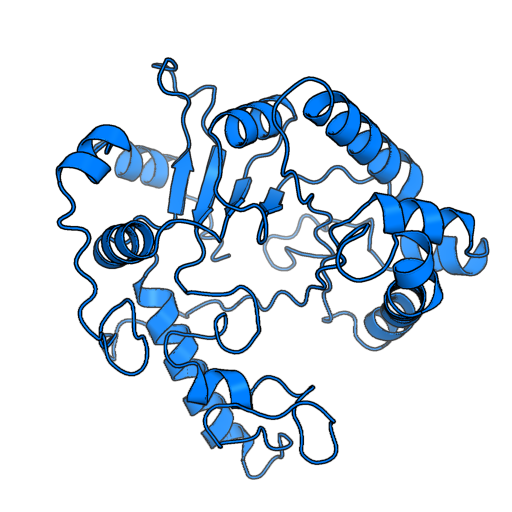2.961 4.218 21.199 1.00 90.00 90 ASP A N 1
ATOM 742 C CA . ASP A 1 90 ? -4.020 4.186 22.215 1.00 90.00 90 ASP A CA 1
ATOM 743 C C . ASP A 1 90 ? -5.401 3.919 21.582 1.00 90.00 90 ASP A C 1
ATOM 745 O O . ASP A 1 90 ? -6.268 3.282 22.180 1.00 90.00 90 ASP A O 1
ATOM 749 N N . SER A 1 91 ? -5.612 4.371 20.340 1.00 88.88 91 SER A N 1
ATOM 750 C CA . SER A 1 91 ? -6.903 4.244 19.659 1.00 88.88 91 SER A CA 1
ATOM 751 C C . SER A 1 91 ? -7.157 2.879 19.011 1.00 88.88 91 SER A C 1
ATOM 753 O O . SER A 1 91 ? -8.324 2.530 18.797 1.00 88.88 91 SER A O 1
ATOM 755 N N . PHE A 1 92 ? -6.123 2.093 18.675 1.00 80.38 92 PHE A N 1
ATOM 756 C CA . PHE A 1 92 ? -6.355 0.883 17.875 1.00 80.38 92 PHE A CA 1
ATOM 757 C C . PHE A 1 92 ? -6.980 -0.252 18.684 1.00 80.38 92 PHE A C 1
ATOM 759 O O . PHE A 1 92 ? -7.855 -0.923 18.145 1.00 80.38 92 PHE A O 1
ATOM 766 N N . VAL A 1 93 ? -6.592 -0.471 19.949 1.00 78.31 93 VAL A N 1
ATOM 767 C CA . VAL A 1 93 ? -7.144 -1.584 20.750 1.00 78.31 93 VAL A CA 1
ATOM 768 C C . VAL A 1 93 ? -8.664 -1.445 20.896 1.00 78.31 93 VAL A C 1
ATOM 770 O O . VAL A 1 93 ? -9.365 -2.352 20.439 1.00 78.31 93 VAL A O 1
ATOM 773 N N . PRO A 1 94 ? -9.211 -0.297 21.356 1.00 85.25 94 PRO A N 1
ATOM 774 C CA . PRO A 1 94 ? -10.661 -0.115 21.428 1.00 85.25 94 PRO A CA 1
ATOM 775 C C . PRO A 1 94 ? -11.350 -0.246 20.064 1.00 85.25 94 PRO A C 1
ATOM 777 O O . PRO A 1 94 ? -12.488 -0.705 19.970 1.00 85.25 94 PRO A O 1
ATOM 780 N N . LYS A 1 95 ? -10.679 0.151 18.974 1.00 86.25 95 LYS A N 1
ATOM 781 C CA . LYS A 1 95 ? -11.232 0.023 17.620 1.00 86.25 95 LYS A CA 1
ATOM 782 C C . LYS A 1 95 ? -11.287 -1.426 17.148 1.00 86.25 95 LYS A C 1
ATOM 784 O O . LYS A 1 95 ? -12.290 -1.811 16.555 1.00 86.25 95 LYS A O 1
ATOM 789 N N . LEU A 1 96 ? -10.262 -2.232 17.411 1.00 81.62 96 LEU A N 1
ATOM 790 C CA . LEU A 1 96 ? -10.262 -3.658 17.073 1.00 81.62 96 LEU A CA 1
ATOM 791 C C . LEU A 1 96 ? -11.282 -4.442 17.914 1.00 81.62 96 LEU A C 1
ATOM 793 O O . LEU A 1 96 ? -11.914 -5.365 17.401 1.00 81.62 96 LEU A O 1
ATOM 797 N N . GLU A 1 97 ? -11.502 -4.040 19.168 1.00 82.12 97 GLU A N 1
ATOM 798 C CA . GLU A 1 97 ? -12.529 -4.623 20.043 1.00 82.12 97 GLU A CA 1
ATOM 799 C C . GLU A 1 97 ? -13.955 -4.375 19.524 1.00 82.12 97 GLU A C 1
ATOM 801 O O . GLU A 1 97 ? -14.802 -5.265 19.607 1.00 82.12 97 GLU A O 1
ATOM 806 N N . GLN A 1 98 ? -14.215 -3.212 18.908 1.00 87.25 98 GLN A N 1
ATOM 807 C CA . GLN A 1 98 ? -15.526 -2.874 18.326 1.00 87.25 98 GLN A CA 1
ATOM 808 C C . GLN A 1 98 ? -15.946 -3.823 17.198 1.00 87.25 98 GLN A C 1
ATOM 810 O O . GLN A 1 98 ? -17.139 -4.014 16.959 1.00 87.25 98 GLN A O 1
ATOM 815 N N . ASN A 1 99 ? -14.991 -4.405 16.467 1.00 81.50 99 ASN A N 1
ATOM 816 C CA . ASN A 1 99 ? -15.301 -5.333 15.389 1.00 81.50 99 ASN A CA 1
ATOM 817 C C . ASN A 1 99 ? -14.156 -6.321 15.150 1.00 81.50 99 ASN A C 1
AT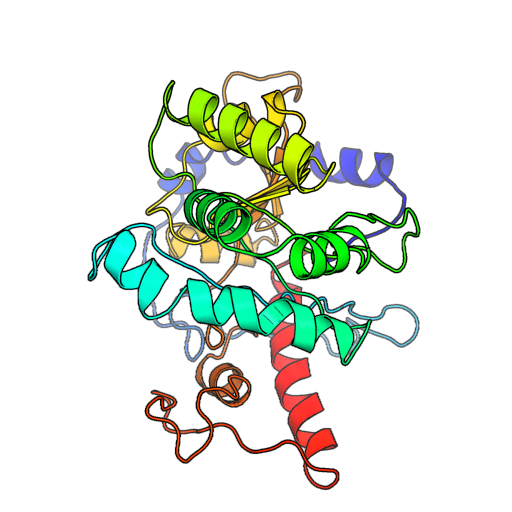OM 819 O O . ASN A 1 99 ? -13.119 -5.971 14.591 1.00 81.50 99 ASN A O 1
ATOM 823 N N . ARG A 1 100 ? -14.407 -7.606 15.433 1.00 80.56 100 ARG A N 1
ATOM 824 C CA . ARG A 1 100 ? -13.439 -8.705 15.240 1.00 80.56 100 ARG A CA 1
ATOM 825 C C . ARG A 1 100 ? -12.936 -8.872 13.796 1.00 80.56 100 ARG A C 1
ATOM 827 O O . ARG A 1 100 ? -11.955 -9.585 13.574 1.00 80.56 100 ARG A O 1
ATOM 834 N N . LYS A 1 101 ? -13.614 -8.274 12.807 1.00 81.62 101 LYS A N 1
ATOM 835 C CA . LYS A 1 101 ? -13.186 -8.267 11.398 1.00 81.62 101 LYS A CA 1
ATOM 836 C C . LYS A 1 101 ? -12.151 -7.185 11.098 1.00 81.62 101 LYS A C 1
ATOM 838 O O . LYS A 1 101 ? -11.467 -7.301 10.083 1.00 81.62 101 LYS A O 1
ATOM 843 N N . TYR A 1 102 ? -12.033 -6.152 11.930 1.00 82.25 102 TYR A N 1
ATOM 844 C CA . TYR A 1 102 ? -11.037 -5.110 11.724 1.00 82.25 102 TYR A CA 1
ATOM 845 C C . TYR A 1 102 ? -9.638 -5.670 11.889 1.00 82.25 102 TYR A C 1
ATOM 847 O O . TYR A 1 102 ? -9.360 -6.461 12.789 1.00 82.25 102 TYR A O 1
ATOM 855 N N . LYS A 1 103 ? -8.772 -5.251 10.972 1.00 78.69 103 LYS A N 1
ATOM 856 C CA . LYS A 1 103 ? -7.355 -5.580 10.927 1.00 78.69 103 LYS A CA 1
ATOM 857 C C . LYS A 1 103 ? -6.576 -4.276 10.921 1.00 78.69 103 LYS A C 1
ATOM 859 O O . LYS A 1 103 ? -7.053 -3.271 10.403 1.00 78.69 103 LYS A O 1
ATOM 864 N N . PHE A 1 104 ? -5.375 -4.317 11.463 1.00 81.19 104 PHE A N 1
ATOM 865 C CA . PHE A 1 104 ? -4.442 -3.202 11.453 1.00 81.19 104 PHE A CA 1
ATOM 866 C C . PHE A 1 104 ? -3.037 -3.756 11.252 1.00 81.19 104 PHE A C 1
ATOM 868 O O . PHE A 1 104 ? -2.809 -4.917 11.562 1.00 81.19 104 PHE A O 1
ATOM 875 N N . MET A 1 105 ? -2.118 -2.978 10.705 1.00 81.88 105 MET A N 1
ATOM 876 C CA . MET A 1 105 ? -0.707 -3.316 10.551 1.00 81.88 105 MET A CA 1
ATOM 877 C C . MET A 1 105 ? 0.090 -2.141 11.107 1.00 81.88 105 MET A C 1
ATOM 879 O O . MET A 1 105 ? -0.158 -0.994 10.737 1.00 81.88 105 MET A O 1
ATOM 883 N N . PHE A 1 106 ? 1.034 -2.437 11.992 1.00 80.00 106 PHE A N 1
ATOM 884 C CA . PHE A 1 106 ? 1.940 -1.451 12.573 1.00 80.00 106 PHE A CA 1
ATOM 885 C C . PHE A 1 106 ? 3.369 -1.894 12.305 1.00 80.00 106 PHE A C 1
ATOM 887 O O . PHE A 1 106 ? 3.609 -3.073 12.123 1.00 80.00 106 PHE A O 1
ATOM 894 N N . THR A 1 107 ? 4.325 -0.988 12.206 1.00 77.75 107 THR A N 1
ATOM 895 C CA . THR A 1 107 ? 5.581 -1.293 11.514 1.00 77.75 107 THR A CA 1
ATOM 896 C C . THR A 1 107 ? 6.789 -0.937 12.380 1.00 77.75 107 THR A C 1
ATOM 898 O O . THR A 1 107 ? 7.679 -1.757 12.625 1.00 77.75 107 THR A O 1
ATOM 901 N N . GLU A 1 108 ? 6.768 0.256 12.969 1.00 78.56 108 GLU A N 1
ATOM 902 C CA . GLU A 1 108 ? 7.926 0.854 13.623 1.00 78.56 108 GLU A CA 1
ATOM 903 C C . GLU A 1 108 ? 8.037 0.458 15.101 1.00 78.56 108 GLU A C 1
ATOM 905 O O . GLU A 1 108 ? 7.534 1.114 16.012 1.00 78.56 108 GLU A O 1
ATOM 910 N N . MET A 1 109 ? 8.739 -0.646 15.349 1.00 75.75 109 MET A N 1
ATOM 911 C CA . MET A 1 109 ? 8.834 -1.282 16.670 1.00 75.75 109 MET A CA 1
ATOM 912 C C . MET A 1 109 ? 9.500 -0.441 17.754 1.00 75.75 109 MET A C 1
ATOM 914 O O . MET A 1 109 ? 9.257 -0.688 18.930 1.00 75.75 109 MET A O 1
ATOM 918 N N . SER A 1 110 ? 10.289 0.568 17.389 1.00 79.31 110 SER A N 1
ATOM 919 C CA . SER A 1 110 ? 10.788 1.555 18.350 1.00 79.31 110 SER A CA 1
ATOM 920 C C . SER A 1 110 ? 9.630 2.249 19.072 1.00 79.31 110 SER A C 1
ATOM 922 O O . SER A 1 110 ? 9.591 2.260 20.303 1.00 79.31 110 SER A O 1
ATOM 924 N N . TYR A 1 111 ? 8.636 2.732 18.320 1.00 83.06 111 TYR A N 1
ATOM 925 C CA . TYR A 1 111 ? 7.440 3.343 18.890 1.00 83.06 111 TYR A CA 1
ATOM 926 C C . TYR A 1 111 ? 6.565 2.342 19.629 1.00 83.06 111 TYR A C 1
ATOM 928 O O . TYR A 1 111 ? 6.062 2.670 20.699 1.00 83.06 111 TYR A O 1
ATOM 936 N N . PHE A 1 112 ? 6.397 1.130 19.090 1.00 81.75 112 PHE A N 1
ATOM 937 C CA . PHE A 1 112 ? 5.611 0.102 19.774 1.00 81.75 112 PHE A CA 1
ATOM 938 C C . PHE A 1 112 ? 6.226 -0.264 21.127 1.00 81.75 112 PHE A C 1
ATOM 940 O O . PHE A 1 112 ? 5.507 -0.353 22.112 1.00 81.75 112 PHE A O 1
ATOM 947 N N . SER A 1 113 ? 7.551 -0.430 21.192 1.00 80.38 113 SER A N 1
ATOM 948 C CA . SER A 1 113 ? 8.257 -0.751 22.434 1.00 80.38 113 SER A CA 1
ATOM 949 C C . SER A 1 113 ? 8.130 0.361 23.472 1.00 80.38 113 SER A C 1
ATOM 951 O O . SER A 1 113 ? 7.965 0.054 24.648 1.00 80.38 113 SER A O 1
ATOM 953 N N . TRP A 1 114 ? 8.196 1.631 23.056 1.00 87.06 114 TRP A N 1
ATOM 954 C CA . TRP A 1 114 ? 7.975 2.764 23.960 1.00 87.06 114 TRP A CA 1
ATOM 955 C C . TRP A 1 114 ? 6.521 2.803 24.446 1.00 87.06 114 TRP A C 1
ATOM 957 O O . TRP A 1 114 ? 6.243 2.887 25.637 1.00 87.06 114 TRP A O 1
ATOM 967 N N . TRP A 1 115 ? 5.568 2.637 23.536 1.00 90.06 115 TRP A N 1
ATOM 968 C CA . TRP A 1 115 ? 4.163 2.554 23.911 1.00 90.06 115 TRP A CA 1
ATOM 969 C C . TRP A 1 115 ? 3.877 1.402 24.876 1.00 90.06 115 TRP A C 1
ATOM 971 O O . TRP A 1 115 ? 3.188 1.597 25.871 1.00 90.06 115 TRP A O 1
ATOM 981 N N . TRP A 1 116 ? 4.470 0.232 24.642 1.00 84.50 116 TRP A N 1
ATOM 982 C CA . TRP A 1 116 ? 4.326 -0.938 25.503 1.00 84.50 116 TRP A CA 1
ATOM 983 C C . TRP A 1 116 ? 4.810 -0.686 26.936 1.00 84.50 116 TRP A C 1
ATOM 985 O O . TRP A 1 116 ? 4.193 -1.177 27.885 1.00 84.50 116 TRP A O 1
ATOM 995 N N . SER A 1 117 ? 5.887 0.089 27.116 1.00 90.00 117 SER A N 1
ATOM 996 C CA . SER A 1 117 ? 6.365 0.470 28.451 1.00 90.00 117 SER A CA 1
ATOM 997 C C . SER A 1 117 ? 5.466 1.498 29.142 1.00 90.00 117 SER A C 1
ATOM 999 O O . SER A 1 117 ? 5.392 1.485 30.366 1.00 90.00 117 SER A O 1
ATOM 1001 N N . ASP A 1 118 ? 4.759 2.337 28.380 1.00 91.75 118 ASP A N 1
ATOM 1002 C CA . ASP A 1 118 ? 3.914 3.414 28.916 1.00 91.75 118 ASP A CA 1
ATOM 1003 C C . ASP A 1 118 ? 2.508 2.959 29.339 1.00 91.75 118 ASP A C 1
ATOM 1005 O O . ASP A 1 118 ? 1.855 3.650 30.120 1.00 91.75 118 ASP A O 1
ATOM 1009 N N . ILE A 1 119 ? 1.994 1.861 28.780 1.00 89.44 119 ILE A N 1
ATOM 1010 C CA . ILE A 1 119 ? 0.632 1.386 29.065 1.00 89.44 119 ILE A CA 1
ATOM 1011 C C . ILE A 1 119 ? 0.550 0.574 30.364 1.00 89.44 119 ILE A C 1
ATOM 1013 O O . ILE A 1 119 ? 1.518 -0.064 30.769 1.00 89.44 119 ILE A O 1
ATOM 1017 N N . ASP A 1 120 ? -0.620 0.576 31.002 1.00 92.00 120 ASP A N 1
ATOM 1018 C CA . ASP A 1 120 ? -0.886 -0.237 32.192 1.00 92.00 120 ASP A CA 1
ATOM 1019 C C . ASP A 1 120 ? -1.081 -1.730 31.866 1.00 92.00 120 ASP A C 1
ATOM 1021 O O . ASP A 1 120 ? -1.259 -2.134 30.710 1.00 92.00 120 ASP A O 1
ATOM 1025 N N . ASP A 1 121 ? -1.054 -2.568 32.904 1.00 89.06 121 ASP A N 1
ATOM 1026 C CA . ASP A 1 121 ? -1.169 -4.021 32.757 1.00 89.06 121 ASP A CA 1
ATOM 1027 C C . ASP A 1 121 ? -2.535 -4.461 32.212 1.00 89.06 121 ASP A C 1
ATOM 1029 O O . ASP A 1 121 ? -2.608 -5.440 31.472 1.00 89.06 121 ASP A O 1
ATOM 1033 N N . SER A 1 122 ? -3.600 -3.698 32.477 1.00 89.62 122 SER A N 1
ATOM 1034 C CA . SER A 1 122 ? -4.941 -3.962 31.939 1.00 89.62 122 SER A CA 1
ATOM 1035 C C . SER A 1 122 ? -4.978 -3.797 30.416 1.00 89.62 122 SER A C 1
ATOM 1037 O O . SER A 1 122 ? -5.502 -4.640 29.683 1.00 89.62 122 SER A O 1
ATOM 1039 N N . LEU A 1 123 ? -4.381 -2.728 29.886 1.00 85.38 123 LEU A N 1
ATOM 1040 C CA . LEU A 1 123 ? -4.256 -2.525 28.449 1.00 85.38 123 LEU A CA 1
ATOM 1041 C C . LEU A 1 123 ? -3.278 -3.527 27.824 1.00 85.38 123 LEU A C 1
ATOM 1043 O O . LEU A 1 123 ? -3.582 -4.043 26.747 1.00 85.38 123 LEU A O 1
ATOM 1047 N N . ARG A 1 124 ? -2.167 -3.874 28.490 1.00 83.50 124 ARG A N 1
ATOM 1048 C CA . ARG A 1 124 ? -1.266 -4.947 28.022 1.00 83.50 124 ARG A CA 1
ATOM 1049 C C . ARG A 1 124 ? -2.000 -6.276 27.899 1.00 83.50 124 ARG A C 1
ATOM 1051 O O . ARG A 1 124 ? -1.894 -6.923 26.858 1.00 83.50 124 ARG A O 1
ATOM 1058 N N . GLU A 1 125 ? -2.783 -6.656 28.905 1.00 82.44 125 GLU A N 1
ATOM 1059 C CA . GLU A 1 125 ? -3.597 -7.871 28.876 1.00 82.44 125 GLU A CA 1
ATOM 1060 C C . GLU A 1 125 ? -4.614 -7.827 27.734 1.00 82.44 125 GLU A C 1
ATOM 1062 O O . GLU A 1 125 ? -4.760 -8.796 26.993 1.00 82.44 125 GLU A O 1
ATOM 1067 N N . ARG A 1 126 ? -5.278 -6.691 27.497 1.00 81.75 126 ARG A N 1
ATOM 1068 C CA . ARG A 1 126 ? -6.186 -6.552 26.346 1.00 81.75 126 ARG A CA 1
ATOM 1069 C C . ARG A 1 126 ? -5.470 -6.700 25.010 1.00 81.75 126 ARG A C 1
ATOM 1071 O O . ARG A 1 126 ? -6.023 -7.320 24.106 1.00 81.75 126 ARG A O 1
ATOM 1078 N N . VAL A 1 127 ? -4.253 -6.180 24.857 1.00 75.38 127 VAL A N 1
ATOM 1079 C CA . VAL A 1 127 ? -3.457 -6.384 23.633 1.00 75.38 127 VAL A CA 1
ATOM 1080 C C . VAL A 1 127 ? -3.141 -7.872 23.456 1.00 75.38 127 VAL A C 1
ATOM 1082 O O . VAL A 1 127 ? -3.366 -8.423 22.374 1.00 75.38 127 VAL A O 1
ATOM 1085 N N . THR A 1 128 ? -2.663 -8.551 24.500 1.00 70.31 128 THR A N 1
ATOM 1086 C CA . THR A 1 128 ? -2.271 -9.966 24.400 1.00 70.31 128 THR A CA 1
ATOM 1087 C C . THR A 1 128 ? -3.474 -10.894 24.197 1.00 70.31 128 THR A C 1
ATOM 1089 O O . THR A 1 128 ? -3.424 -11.811 23.369 1.00 70.31 128 THR A O 1
ATOM 1092 N N . THR A 1 129 ? -4.595 -10.634 24.875 1.00 66.31 129 THR A N 1
ATOM 1093 C CA . THR A 1 129 ? -5.819 -11.455 24.831 1.00 66.31 129 THR A CA 1
ATOM 1094 C C . THR A 1 129 ? -6.679 -11.210 23.585 1.00 66.31 129 THR A C 1
ATOM 1096 O O . THR A 1 129 ? -7.195 -12.176 23.007 1.00 66.31 129 THR A O 1
ATOM 1099 N N . ASN A 1 130 ? -6.776 -9.972 23.073 1.00 56.62 130 ASN A N 1
ATOM 1100 C CA . ASN A 1 130 ? -7.570 -9.629 21.877 1.00 56.62 130 ASN A CA 1
ATOM 1101 C C . ASN A 1 130 ? -6.920 -10.010 20.537 1.00 56.62 130 ASN A C 1
ATOM 1103 O O . ASN A 1 130 ? -7.247 -9.454 19.487 1.00 56.62 130 ASN A O 1
ATOM 1107 N N . ARG A 1 131 ? -6.090 -11.057 20.524 1.00 53.25 131 ARG A N 1
ATOM 1108 C CA . ARG A 1 131 ? -5.608 -11.725 19.303 1.00 53.25 131 ARG A CA 1
ATOM 1109 C C . ARG A 1 131 ? -4.573 -10.953 18.482 1.00 53.25 131 ARG A C 1
ATOM 1111 O O . ARG A 1 131 ? -4.352 -11.344 17.338 1.00 53.25 131 ARG A O 1
ATOM 1118 N N . LEU A 1 132 ? -3.853 -9.982 19.047 1.00 50.31 132 LEU A N 1
ATOM 1119 C CA . LEU A 1 132 ? -2.576 -9.565 18.440 1.00 50.31 132 LEU A CA 1
ATOM 1120 C C . LEU A 1 132 ? -1.561 -10.726 18.433 1.00 50.31 132 LEU A C 1
ATOM 1122 O O . LEU A 1 132 ? -0.706 -10.782 17.555 1.00 50.31 132 LEU A O 1
ATOM 1126 N N . CYS A 1 133 ? -1.751 -11.710 19.324 1.00 40.31 133 CYS A N 1
ATOM 1127 C CA . CYS A 1 133 ? -0.885 -12.880 19.499 1.00 40.31 133 CYS A CA 1
ATOM 1128 C C . CYS A 1 133 ? -1.447 -14.205 18.931 1.00 40.31 133 CYS A C 1
ATOM 1130 O O . CYS A 1 133 ? -0.788 -15.237 19.018 1.00 40.31 133 CYS A O 1
ATOM 1132 N N . LYS A 1 134 ? -2.663 -14.235 18.353 1.00 34.62 134 LYS A N 1
ATOM 1133 C CA . LYS A 1 134 ? -3.253 -15.470 17.785 1.00 34.62 134 LYS A CA 1
ATOM 1134 C C . LYS A 1 134 ? -3.253 -15.434 16.258 1.00 34.62 134 LYS A C 1
ATOM 1136 O O . LYS A 1 134 ? -4.242 -15.041 15.632 1.00 34.62 134 LYS A O 1
ATOM 1141 N N . VAL A 1 135 ? -2.183 -15.954 15.652 1.00 33.31 135 VAL A N 1
ATOM 1142 C CA . VAL A 1 135 ? -2.283 -16.538 14.307 1.00 33.31 135 VAL A CA 1
ATOM 1143 C C . VAL A 1 135 ? -3.143 -17.788 14.444 1.00 33.31 135 VAL A C 1
ATOM 1145 O O . VAL A 1 135 ? -2.681 -18.841 14.866 1.00 33.31 135 VAL A O 1
ATOM 1148 N N . THR A 1 136 ? -4.434 -17.663 14.147 1.00 26.16 136 THR A N 1
ATOM 1149 C CA . THR A 1 136 ? -5.277 -18.845 13.967 1.00 26.16 136 THR A CA 1
ATOM 1150 C C . THR A 1 136 ? -4.822 -19.528 12.685 1.00 26.16 136 THR A C 1
ATOM 1152 O O . THR A 1 136 ? -4.904 -18.951 11.599 1.00 26.16 136 THR A O 1
ATOM 1155 N N . THR A 1 137 ? -4.309 -20.747 12.818 1.00 24.70 137 THR A N 1
ATOM 1156 C CA . THR A 1 137 ? -4.083 -21.714 11.741 1.00 24.70 137 THR A CA 1
ATOM 1157 C C . THR A 1 137 ? -5.434 -22.154 11.178 1.00 24.70 137 THR A C 1
ATOM 1159 O O . THR A 1 137 ? -5.899 -23.266 11.376 1.00 24.70 137 THR A O 1
ATOM 1162 N N . ASN A 1 138 ? -6.117 -21.240 10.498 1.00 24.23 138 ASN A N 1
ATOM 1163 C CA . ASN A 1 138 ? -7.234 -21.563 9.633 1.00 24.23 138 ASN A CA 1
ATOM 1164 C C . ASN A 1 138 ? -6.995 -20.810 8.311 1.00 24.23 138 ASN A C 1
ATOM 1166 O O . ASN A 1 138 ? -6.805 -19.586 8.340 1.00 24.23 138 ASN A O 1
ATOM 1170 N N . PRO A 1 139 ? -6.938 -21.493 7.151 1.00 29.59 139 PRO A N 1
ATOM 1171 C CA . PRO A 1 139 ? -6.647 -20.877 5.848 1.00 29.59 139 PRO A CA 1
ATOM 1172 C C . PRO A 1 139 ? -7.595 -19.719 5.467 1.00 29.59 139 PRO A C 1
ATOM 1174 O O . PRO A 1 139 ? -7.295 -18.938 4.561 1.00 29.59 139 PRO A O 1
ATOM 1177 N N . LEU A 1 140 ? -8.697 -19.545 6.204 1.00 25.98 140 LEU A N 1
ATOM 1178 C CA . LEU A 1 140 ? -9.727 -18.529 5.989 1.00 25.98 140 LEU A CA 1
ATOM 1179 C C . LEU A 1 140 ? -9.585 -17.240 6.831 1.00 25.98 140 LEU A C 1
ATOM 1181 O O . LEU A 1 140 ? -10.335 -16.296 6.593 1.00 25.98 140 LEU A O 1
ATOM 1185 N N . SER A 1 141 ? -8.618 -17.132 7.753 1.00 24.53 141 SER A N 1
ATOM 1186 C CA . SER A 1 141 ? -8.472 -15.966 8.657 1.00 24.53 141 SER A CA 1
ATOM 1187 C C . SER A 1 141 ? -7.051 -15.390 8.740 1.00 24.53 141 SER A C 1
ATOM 1189 O O . SER A 1 141 ? -6.628 -14.900 9.789 1.00 24.53 141 SER A O 1
ATOM 1191 N N . LYS A 1 142 ? -6.299 -15.425 7.633 1.00 28.45 142 LYS A N 1
ATOM 1192 C CA . LYS A 1 142 ? -4.920 -14.914 7.591 1.00 28.45 142 LYS A CA 1
ATOM 1193 C C . LYS A 1 142 ? -4.875 -13.376 7.571 1.00 28.45 142 LYS A C 1
ATOM 1195 O O . LYS A 1 142 ? -5.575 -12.736 6.791 1.00 28.45 142 LYS A O 1
ATOM 1200 N N . VAL A 1 143 ? -3.969 -12.839 8.393 1.00 28.95 143 VAL A N 1
ATOM 1201 C CA . VAL A 1 143 ? -3.659 -11.426 8.698 1.00 28.95 143 VAL A CA 1
ATOM 1202 C C . VAL A 1 143 ? -4.470 -10.857 9.862 1.00 28.95 143 VAL A C 1
ATOM 1204 O O . VAL A 1 143 ? -5.436 -10.123 9.692 1.00 28.95 143 VAL A O 1
ATOM 1207 N N . THR A 1 144 ? -4.036 -11.186 11.075 1.00 32.16 144 THR A N 1
ATOM 1208 C CA . THR A 1 144 ? -4.319 -10.414 12.288 1.00 32.16 144 THR A CA 1
ATOM 1209 C C . THR A 1 144 ? -2.992 -9.775 12.659 1.00 32.16 144 THR A C 1
ATOM 1211 O O . THR A 1 144 ? -2.115 -10.459 13.164 1.00 32.16 144 THR A O 1
ATOM 1214 N N . THR A 1 145 ? -2.825 -8.502 12.298 1.00 32.22 145 THR A N 1
ATOM 1215 C CA . THR A 1 145 ? -1.649 -7.678 12.619 1.00 32.22 145 THR A CA 1
ATOM 1216 C C . THR A 1 145 ? -0.312 -8.174 12.088 1.00 32.22 145 THR A C 1
ATOM 1218 O O . THR A 1 145 ? 0.360 -9.023 12.660 1.00 32.22 145 THR A O 1
ATOM 1221 N N . CYS A 1 146 ? 0.119 -7.585 10.976 1.00 35.34 146 CYS A N 1
ATOM 1222 C CA . CYS A 1 146 ? 1.515 -7.665 10.586 1.00 35.34 146 CYS A CA 1
ATOM 1223 C C . CYS A 1 146 ? 2.276 -6.584 11.356 1.00 35.34 146 CYS A C 1
ATOM 1225 O O . CYS A 1 146 ? 1.902 -5.413 11.310 1.00 35.34 146 CYS A O 1
ATOM 1227 N N . LEU A 1 147 ? 3.309 -7.007 12.079 1.00 32.19 147 LEU A N 1
ATOM 1228 C CA . LEU A 1 147 ? 4.387 -6.138 12.517 1.00 32.19 147 LEU A CA 1
ATOM 1229 C C . LEU A 1 147 ? 5.523 -6.308 11.533 1.00 32.19 147 LEU A C 1
ATOM 1231 O O . LEU A 1 147 ? 6.000 -7.428 11.353 1.00 32.19 147 LEU A O 1
ATOM 1235 N N . ALA A 1 148 ? 5.888 -5.254 10.818 1.00 33.41 148 ALA A N 1
ATOM 1236 C CA . ALA A 1 148 ? 6.820 -5.402 9.718 1.00 33.41 148 ALA A CA 1
ATOM 1237 C C . ALA A 1 148 ? 7.698 -4.159 9.575 1.00 33.41 148 ALA A C 1
ATOM 1239 O O . ALA A 1 148 ? 7.243 -3.051 9.770 1.00 33.41 148 ALA A O 1
ATOM 1240 N N . ASN A 1 149 ? 8.994 -4.348 9.354 1.00 34.84 149 ASN A N 1
ATOM 1241 C CA . ASN A 1 149 ? 9.975 -3.315 9.670 1.00 34.84 149 ASN A CA 1
ATOM 1242 C C . ASN A 1 149 ? 10.360 -2.445 8.460 1.00 34.84 149 ASN A C 1
ATOM 1244 O O . ASN A 1 149 ? 10.743 -2.974 7.413 1.00 34.84 149 ASN A O 1
ATOM 1248 N N . HIS A 1 150 ? 10.399 -1.124 8.652 1.00 37.62 150 HIS A N 1
ATOM 1249 C CA . HIS A 1 150 ? 11.129 -0.204 7.783 1.00 37.62 150 HIS A CA 1
ATOM 1250 C C . HIS A 1 150 ? 12.638 -0.313 8.023 1.00 37.62 150 HIS A C 1
ATOM 1252 O O . HIS A 1 150 ? 13.192 0.242 8.967 1.00 37.62 150 HIS A O 1
ATOM 1258 N N . LEU A 1 151 ? 13.335 -1.005 7.124 1.00 38.28 151 LEU A N 1
ATOM 1259 C CA . LEU A 1 151 ? 14.787 -1.131 7.167 1.00 38.28 151 LEU A CA 1
ATOM 1260 C C . LEU A 1 151 ? 15.423 -0.351 6.003 1.00 38.28 151 LEU A C 1
ATOM 1262 O O . LEU A 1 151 ? 15.331 -0.777 4.855 1.00 38.28 151 LEU A O 1
ATOM 1266 N N . SER A 1 152 ? 16.061 0.791 6.294 1.00 33.59 152 SER A N 1
ATOM 1267 C CA . SER A 1 152 ? 16.611 1.718 5.282 1.00 33.59 152 SER A CA 1
ATOM 1268 C C . SER A 1 152 ? 18.145 1.860 5.254 1.00 33.59 152 SER A C 1
ATOM 1270 O O . SER A 1 152 ? 18.656 2.606 4.424 1.00 33.59 152 SER A O 1
ATOM 1272 N N . LYS A 1 153 ? 18.923 1.158 6.097 1.00 29.78 153 LYS A N 1
ATOM 1273 C CA . LYS A 1 153 ? 20.407 1.255 6.111 1.00 29.78 153 LYS A CA 1
ATOM 1274 C C . LYS A 1 153 ? 21.072 -0.118 6.104 1.00 29.78 153 LYS A C 1
ATOM 1276 O O . LYS A 1 153 ? 20.552 -1.009 6.741 1.00 29.78 153 LYS A O 1
ATOM 1281 N N . VAL A 1 154 ? 22.191 -0.294 5.398 1.00 30.38 154 VAL A N 1
ATOM 1282 C CA . VAL A 1 154 ? 22.878 -1.579 5.127 1.00 30.38 154 VAL A CA 1
ATOM 1283 C C . VAL A 1 154 ? 23.857 -1.989 6.260 1.00 30.38 154 VAL A C 1
ATOM 1285 O O . VAL A 1 154 ? 24.664 -1.176 6.690 1.00 30.38 154 VAL A O 1
ATOM 1288 N N . THR A 1 155 ? 23.793 -3.268 6.683 1.00 46.41 155 THR A N 1
ATOM 1289 C CA . THR A 1 155 ? 24.749 -4.073 7.510 1.00 46.41 155 THR A CA 1
ATOM 1290 C C . THR A 1 155 ? 24.922 -3.749 9.019 1.00 46.41 155 THR A C 1
ATOM 1292 O O . THR A 1 155 ? 24.647 -2.636 9.449 1.00 46.41 155 THR A O 1
ATOM 1295 N N . ILE A 1 156 ? 25.285 -4.788 9.817 1.00 32.19 156 ILE A N 1
ATOM 1296 C CA . ILE A 1 156 ? 25.365 -4.991 11.303 1.00 32.19 156 ILE A CA 1
ATOM 1297 C C . ILE A 1 156 ? 24.232 -4.364 12.129 1.00 32.19 156 ILE A C 1
ATOM 1299 O O . ILE A 1 156 ? 23.521 -5.076 12.838 1.00 32.19 156 ILE A O 1
ATOM 1303 N N . CYS A 1 157 ? 24.001 -3.062 11.997 1.00 35.75 157 CYS A N 1
ATOM 1304 C CA . CYS A 1 157 ? 22.846 -2.361 12.543 1.00 35.75 157 CYS A CA 1
ATOM 1305 C C . CYS A 1 157 ? 21.525 -3.018 12.120 1.00 35.75 157 CYS A C 1
ATOM 1307 O O . CYS A 1 157 ? 20.631 -3.124 12.950 1.00 35.75 157 CYS A O 1
ATOM 1309 N N . LEU A 1 158 ? 21.415 -3.534 10.886 1.00 48.34 158 LEU A N 1
ATOM 1310 C CA . LEU A 1 158 ? 20.235 -4.289 10.434 1.00 48.34 158 LEU A CA 1
ATOM 1311 C C . LEU A 1 158 ? 20.005 -5.573 11.219 1.00 48.34 158 LEU A C 1
ATOM 1313 O O . LEU A 1 158 ? 18.884 -5.826 11.640 1.00 48.34 158 LEU A O 1
ATOM 1317 N N . ALA A 1 159 ? 21.050 -6.380 11.404 1.00 47.97 159 ALA A N 1
ATOM 1318 C CA . ALA A 1 159 ? 20.944 -7.653 12.108 1.00 47.97 159 ALA A CA 1
ATOM 1319 C C . ALA A 1 159 ? 20.653 -7.423 13.596 1.00 47.97 159 ALA A C 1
ATOM 1321 O O . ALA A 1 159 ? 19.763 -8.057 14.153 1.00 47.97 159 ALA A O 1
ATOM 1322 N N . ASN A 1 160 ? 21.325 -6.447 14.215 1.00 48.78 160 ASN A N 1
ATOM 1323 C CA . ASN A 1 160 ? 21.082 -6.061 15.605 1.00 48.78 160 ASN A CA 1
ATOM 1324 C C . ASN A 1 160 ? 19.683 -5.475 15.801 1.00 48.78 160 ASN A C 1
ATOM 1326 O O . ASN A 1 160 ? 19.019 -5.791 16.783 1.00 48.78 160 ASN A O 1
ATOM 1330 N N . HIS A 1 161 ? 19.215 -4.636 14.877 1.00 52.34 161 HIS A N 1
ATOM 1331 C CA . HIS A 1 161 ? 17.871 -4.078 14.932 1.00 52.34 161 HIS A CA 1
ATOM 1332 C C . HIS A 1 161 ? 16.818 -5.169 14.699 1.00 52.34 161 HIS A C 1
ATOM 1334 O O . HIS A 1 161 ? 15.873 -5.260 15.472 1.00 52.34 161 HIS A O 1
ATOM 1340 N N . LEU A 1 162 ? 16.991 -6.035 13.697 1.00 54.41 162 LEU A N 1
ATOM 1341 C CA . LEU A 1 162 ? 16.089 -7.157 13.428 1.00 54.41 162 LEU A CA 1
ATOM 1342 C C . LEU A 1 162 ? 16.044 -8.141 14.602 1.00 54.41 162 LEU A C 1
ATOM 1344 O O . LEU A 1 162 ? 14.963 -8.589 14.967 1.00 54.41 162 LEU A O 1
ATOM 1348 N N . SER A 1 163 ? 17.186 -8.415 15.235 1.00 57.59 163 SER A N 1
ATOM 1349 C CA . SER A 1 163 ? 17.278 -9.223 16.454 1.00 57.59 163 SER A CA 1
ATOM 1350 C C . SER A 1 163 ? 16.536 -8.561 17.617 1.00 57.59 163 SER A C 1
ATOM 1352 O O . SER A 1 163 ? 15.623 -9.162 18.172 1.00 57.59 163 SER A O 1
ATOM 1354 N N . LYS A 1 164 ? 16.814 -7.284 17.922 1.00 56.25 164 LYS A N 1
ATOM 1355 C CA . LYS A 1 164 ? 16.113 -6.528 18.981 1.00 56.25 164 LYS A CA 1
ATOM 1356 C C . LYS A 1 164 ? 14.604 -6.476 18.761 1.00 56.25 164 LYS A C 1
ATOM 1358 O O . LYS A 1 164 ? 13.844 -6.661 19.704 1.00 56.25 164 LYS A O 1
ATOM 1363 N N . VAL A 1 165 ? 14.176 -6.257 17.520 1.00 56.19 165 VAL A N 1
ATOM 1364 C CA . VAL A 1 165 ? 12.765 -6.273 17.129 1.00 56.19 165 VAL A CA 1
ATOM 1365 C C . VAL A 1 165 ? 12.163 -7.656 17.324 1.00 56.19 165 VAL A C 1
ATOM 1367 O O . VAL A 1 165 ? 11.125 -7.770 17.962 1.00 56.19 165 VAL A O 1
ATOM 1370 N N . THR A 1 166 ? 12.813 -8.705 16.827 1.00 56.00 166 THR A N 1
ATOM 1371 C CA . THR A 1 166 ? 12.308 -10.078 16.946 1.00 56.00 166 THR A CA 1
ATOM 1372 C C . THR A 1 166 ? 12.187 -10.486 18.409 1.00 56.00 166 THR A C 1
ATOM 1374 O O . THR A 1 166 ? 11.160 -11.027 18.802 1.00 56.00 166 THR A O 1
ATOM 1377 N N . THR A 1 167 ? 13.178 -10.146 19.234 1.00 57.16 167 THR A N 1
ATOM 1378 C CA . THR A 1 167 ? 13.157 -10.380 20.681 1.00 57.16 167 THR A CA 1
ATOM 1379 C C . THR A 1 167 ? 12.067 -9.565 21.371 1.00 57.16 167 THR A C 1
ATOM 1381 O O . THR A 1 167 ? 11.348 -10.104 22.202 1.00 57.16 167 THR A O 1
ATOM 1384 N N . CYS A 1 168 ? 11.884 -8.289 21.017 1.00 54.59 168 CYS A N 1
ATOM 1385 C CA . CYS A 1 168 ? 10.813 -7.461 21.574 1.00 54.59 168 CYS A CA 1
ATOM 1386 C C . CYS A 1 168 ? 9.432 -8.014 21.211 1.00 54.59 168 CYS A C 1
ATOM 1388 O O . CYS A 1 168 ? 8.611 -8.191 22.098 1.00 54.59 168 CYS A O 1
ATOM 1390 N N . VAL A 1 169 ? 9.173 -8.373 19.951 1.00 56.12 169 VAL A N 1
ATOM 1391 C CA . VAL A 1 169 ? 7.876 -8.945 19.555 1.00 56.12 169 VAL A CA 1
ATOM 1392 C C . VAL A 1 169 ? 7.669 -10.328 20.182 1.00 56.12 169 VAL A C 1
ATOM 1394 O O . VAL A 1 169 ? 6.568 -10.627 20.640 1.00 56.12 169 VAL A O 1
ATOM 1397 N N . ALA A 1 170 ? 8.712 -11.154 20.284 1.00 55.38 170 ALA A N 1
ATOM 1398 C CA . ALA A 1 170 ? 8.624 -12.440 20.969 1.00 55.38 170 ALA A CA 1
ATOM 1399 C C . ALA A 1 170 ? 8.316 -12.270 22.467 1.00 55.38 170 ALA A C 1
ATOM 1401 O O . ALA A 1 170 ? 7.455 -12.971 22.993 1.00 55.38 170 ALA A O 1
ATOM 1402 N N . ASN A 1 171 ? 8.949 -11.307 23.137 1.00 58.84 171 ASN A N 1
ATOM 1403 C CA . ASN A 1 171 ? 8.773 -11.088 24.572 1.00 58.84 171 ASN A CA 1
ATOM 1404 C C . ASN A 1 171 ? 7.481 -10.325 24.905 1.00 58.84 171 ASN A C 1
ATOM 1406 O O . ASN A 1 171 ? 6.839 -10.622 25.905 1.00 58.84 171 ASN A O 1
ATOM 1410 N N . CYS A 1 172 ? 7.085 -9.354 24.080 1.00 58.12 172 CYS A N 1
ATOM 1411 C CA . CYS A 1 172 ? 5.887 -8.540 24.294 1.00 58.12 172 CYS A CA 1
ATOM 141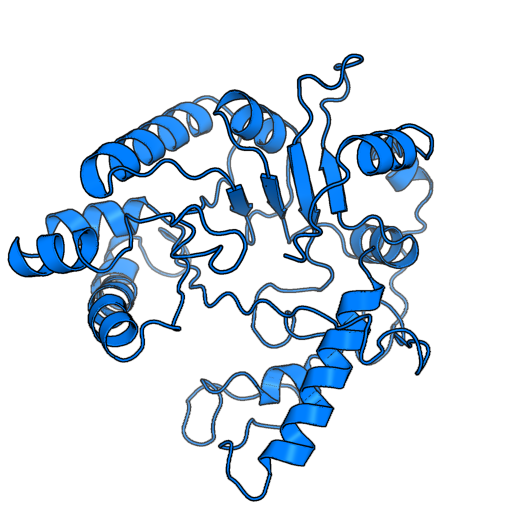2 C C . CYS A 1 172 ? 4.614 -9.226 23.781 1.00 58.12 172 CYS A C 1
ATOM 1414 O O . CYS A 1 172 ? 3.553 -9.061 24.373 1.00 58.12 172 CYS A O 1
ATOM 1416 N N . LEU A 1 173 ? 4.697 -9.957 22.662 1.00 60.53 173 LEU A N 1
ATOM 1417 C CA . LEU A 1 173 ? 3.533 -10.456 21.917 1.00 60.53 173 LEU A CA 1
ATOM 1418 C C . LEU A 1 173 ? 3.592 -11.957 21.593 1.00 60.53 173 LEU A C 1
ATOM 1420 O O . LEU A 1 173 ? 2.684 -12.466 20.938 1.00 60.53 173 LEU A O 1
ATOM 1424 N N . CYS A 1 174 ? 4.632 -12.682 22.016 1.00 62.16 174 CYS A N 1
ATOM 1425 C CA . CYS A 1 174 ? 4.804 -14.114 21.733 1.00 62.16 174 CYS A CA 1
ATOM 1426 C C . CYS A 1 174 ? 4.643 -14.470 20.242 1.00 62.16 174 CYS A C 1
ATOM 1428 O O . CYS A 1 174 ? 4.153 -15.546 19.895 1.00 62.16 174 CYS A O 1
ATOM 1430 N N . TYR A 1 175 ? 5.040 -13.561 19.346 1.00 64.25 175 TYR A N 1
ATOM 1431 C CA . TYR A 1 175 ? 4.900 -13.725 17.902 1.00 64.25 175 TYR A CA 1
ATOM 1432 C C . TYR A 1 175 ? 6.204 -13.389 17.177 1.00 64.25 175 TYR A C 1
ATOM 1434 O O . TYR A 1 175 ? 6.932 -12.478 17.555 1.00 64.25 175 TYR A O 1
ATOM 1442 N N . VAL A 1 176 ? 6.492 -14.115 16.097 1.00 66.06 176 VAL A N 1
ATOM 1443 C CA . VAL A 1 176 ? 7.629 -13.831 15.216 1.00 66.06 176 VAL A CA 1
ATOM 1444 C C . VAL A 1 176 ? 7.086 -13.581 13.811 1.00 66.06 176 VAL A C 1
ATOM 1446 O O . VAL A 1 176 ? 6.558 -14.516 13.198 1.00 66.06 176 VAL A O 1
ATOM 1449 N N . PRO A 1 177 ? 7.197 -12.349 13.279 1.00 69.31 177 PRO A N 1
ATOM 1450 C CA . PRO A 1 177 ? 6.752 -12.040 11.929 1.00 69.31 177 PRO A CA 1
ATOM 1451 C C . PRO A 1 177 ? 7.416 -12.936 10.879 1.00 69.31 177 PRO A C 1
ATOM 1453 O O . PRO A 1 177 ? 8.595 -13.265 10.972 1.00 69.31 177 PRO A O 1
ATOM 1456 N N . LYS A 1 178 ? 6.641 -13.313 9.858 1.00 77.88 178 LYS A N 1
ATOM 1457 C CA . LYS A 1 178 ? 7.104 -14.122 8.713 1.00 77.88 178 LYS A CA 1
ATOM 1458 C C . LYS A 1 178 ? 7.128 -13.361 7.390 1.00 77.88 178 LYS A C 1
ATOM 1460 O O . LYS A 1 178 ? 7.555 -13.915 6.376 1.00 77.88 178 LYS A O 1
ATOM 1465 N N . SER A 1 179 ? 6.696 -12.100 7.412 1.00 81.69 179 SER A N 1
ATOM 1466 C CA . SER A 1 179 ? 6.596 -11.235 6.239 1.00 81.69 179 SER A CA 1
ATOM 1467 C C . SER A 1 179 ? 7.161 -9.848 6.528 1.00 81.69 179 SER A C 1
ATOM 1469 O O . SER A 1 179 ? 6.764 -9.211 7.502 1.00 81.69 179 SER A O 1
ATOM 1471 N N . GLY A 1 180 ? 8.086 -9.386 5.687 1.00 81.44 180 GLY A N 1
ATOM 1472 C CA . GLY A 1 180 ? 8.638 -8.032 5.742 1.00 81.44 180 GLY A CA 1
ATOM 1473 C C . GLY A 1 180 ? 7.746 -7.019 5.019 1.00 81.44 180 GLY A C 1
ATOM 1474 O O . GLY A 1 180 ? 7.074 -7.358 4.046 1.00 81.44 180 GLY A O 1
ATOM 1475 N N . TRP A 1 181 ? 7.760 -5.764 5.461 1.00 83.25 181 TRP A N 1
ATOM 1476 C CA . TRP A 1 181 ? 6.984 -4.665 4.881 1.00 83.25 181 TRP A CA 1
ATOM 1477 C C . TRP A 1 181 ? 7.870 -3.439 4.833 1.00 83.25 181 TRP A C 1
ATOM 1479 O O . TRP A 1 181 ? 8.286 -2.931 5.869 1.00 83.25 181 TRP A O 1
ATOM 1489 N N . SER A 1 182 ? 8.186 -2.987 3.631 1.00 86.81 182 SER A N 1
ATOM 1490 C CA . SER A 1 182 ? 9.164 -1.933 3.445 1.00 86.81 182 SER A CA 1
ATOM 1491 C C . SER A 1 182 ? 8.673 -0.985 2.367 1.00 86.81 182 SER A C 1
ATOM 1493 O O . SER A 1 182 ? 8.953 -1.175 1.187 1.00 86.81 182 SER A O 1
ATOM 1495 N N . ILE A 1 183 ? 7.884 0.019 2.752 1.00 88.50 183 ILE A N 1
ATOM 1496 C CA . ILE A 1 183 ? 7.197 0.885 1.779 1.00 88.50 183 ILE A CA 1
ATOM 1497 C C . ILE A 1 183 ? 7.906 2.211 1.495 1.00 88.50 183 ILE A C 1
ATOM 1499 O O . ILE A 1 183 ? 7.660 2.792 0.441 1.00 88.50 183 ILE A O 1
ATOM 1503 N N . ASP A 1 184 ? 8.798 2.662 2.381 1.00 91.69 184 ASP A N 1
ATOM 1504 C CA . ASP A 1 184 ? 9.393 4.005 2.305 1.00 91.69 184 ASP A CA 1
ATOM 1505 C C . ASP A 1 184 ? 10.927 4.114 2.145 1.00 91.69 184 ASP A C 1
ATOM 1507 O O . ASP A 1 184 ? 11.392 5.214 1.857 1.00 91.69 184 ASP A O 1
ATOM 1511 N N . PRO A 1 185 ? 11.762 3.052 2.214 1.00 86.12 185 PRO A N 1
ATOM 1512 C CA . PRO A 1 185 ? 13.171 3.211 1.842 1.00 86.12 185 PRO A CA 1
ATOM 1513 C C . PRO A 1 185 ? 13.343 3.689 0.398 1.00 86.12 185 PRO A C 1
ATOM 1515 O O . PRO A 1 185 ? 12.650 3.223 -0.503 1.00 86.12 185 PRO A O 1
ATOM 1518 N N . PHE A 1 186 ? 14.285 4.599 0.157 1.00 88.56 186 PHE A N 1
ATOM 1519 C CA . PHE A 1 186 ? 14.555 5.140 -1.178 1.00 88.56 186 PHE A CA 1
ATOM 1520 C C . PHE A 1 186 ? 15.390 4.160 -2.013 1.00 88.56 186 PHE A C 1
ATOM 1522 O O . PHE A 1 186 ? 16.599 4.312 -2.169 1.00 88.56 186 PHE A O 1
ATOM 1529 N N . GLY A 1 187 ? 14.721 3.133 -2.538 1.00 84.00 187 GLY A N 1
ATOM 1530 C CA . GLY A 1 187 ? 15.349 1.998 -3.207 1.00 84.00 187 GLY A CA 1
ATOM 1531 C C . GLY A 1 187 ? 15.592 0.824 -2.257 1.00 84.00 187 GLY A C 1
ATOM 1532 O O . GLY A 1 187 ? 15.466 0.937 -1.038 1.00 84.00 187 GLY A O 1
ATOM 1533 N N . TYR A 1 188 ? 15.925 -0.334 -2.831 1.00 86.00 188 TYR A N 1
ATOM 1534 C CA . TYR A 1 188 ? 16.080 -1.585 -2.087 1.00 86.00 188 TYR A CA 1
ATOM 1535 C C . TYR A 1 188 ? 17.351 -2.317 -2.497 1.00 86.00 188 TYR A C 1
ATOM 1537 O O . TYR A 1 188 ? 17.759 -2.284 -3.656 1.00 86.00 188 TYR A O 1
ATOM 1545 N N . SER A 1 189 ? 17.939 -3.026 -1.537 1.00 83.81 189 SER A N 1
ATOM 1546 C CA . SER A 1 189 ? 19.113 -3.873 -1.737 1.00 83.81 189 SER A CA 1
ATOM 1547 C C . SER A 1 189 ? 18.751 -5.344 -1.554 1.00 83.81 189 SER A C 1
ATOM 1549 O O . SER A 1 189 ? 17.978 -5.687 -0.653 1.00 83.81 189 SER A O 1
ATOM 1551 N N . SER A 1 190 ? 19.375 -6.227 -2.343 1.00 88.31 190 SER A N 1
ATOM 1552 C CA . SER A 1 190 ? 19.249 -7.679 -2.167 1.00 88.31 190 SER A CA 1
ATOM 1553 C C . SER A 1 190 ? 19.760 -8.145 -0.799 1.00 88.31 190 SER A C 1
ATOM 1555 O O . SER A 1 190 ? 19.319 -9.185 -0.315 1.00 88.31 190 SER A O 1
ATOM 1557 N N . THR A 1 191 ? 20.606 -7.360 -0.118 1.00 84.06 191 THR A N 1
ATOM 1558 C CA . THR A 1 191 ? 21.016 -7.618 1.272 1.00 84.06 191 THR A CA 1
ATOM 1559 C C . THR A 1 191 ? 19.808 -7.738 2.203 1.00 84.06 191 THR A C 1
ATOM 1561 O O . THR A 1 191 ? 19.815 -8.577 3.099 1.00 84.06 191 THR A O 1
ATOM 1564 N N . MET A 1 192 ? 18.752 -6.943 1.987 1.00 80.81 192 MET A N 1
ATOM 1565 C CA . MET A 1 192 ? 17.539 -7.010 2.806 1.00 80.81 192 MET A CA 1
ATOM 1566 C C . MET A 1 192 ? 16.828 -8.352 2.646 1.00 80.81 192 MET A C 1
ATOM 1568 O O . MET A 1 192 ? 16.512 -9.011 3.634 1.00 80.81 192 MET A O 1
ATOM 1572 N N . ALA A 1 193 ? 16.637 -8.772 1.395 1.00 86.81 193 ALA A N 1
ATOM 1573 C CA . ALA A 1 193 ? 16.042 -10.057 1.053 1.00 86.81 193 ALA A CA 1
ATOM 1574 C C . ALA A 1 193 ? 16.815 -11.216 1.701 1.00 86.81 193 ALA A C 1
ATOM 1576 O O . ALA A 1 193 ? 16.220 -12.074 2.353 1.00 86.81 193 ALA A O 1
ATOM 1577 N N . TYR A 1 194 ? 18.150 -11.181 1.618 1.00 87.75 194 TYR A N 1
ATOM 1578 C CA . TYR A 1 194 ? 19.013 -12.174 2.253 1.00 87.75 194 TYR A CA 1
ATOM 1579 C C . TYR A 1 194 ? 18.842 -12.211 3.774 1.00 87.75 194 TYR A C 1
ATOM 1581 O O . TYR A 1 194 ? 18.598 -13.273 4.340 1.00 87.75 194 TYR A O 1
ATOM 1589 N N . LEU A 1 195 ? 18.948 -11.063 4.450 1.00 83.00 195 LEU A N 1
ATOM 1590 C CA . LEU A 1 195 ? 18.866 -11.002 5.911 1.00 83.00 195 LEU A CA 1
ATOM 1591 C C . LEU A 1 195 ? 17.501 -11.462 6.429 1.00 83.00 195 LEU A C 1
ATOM 1593 O O . LEU A 1 195 ? 17.448 -12.210 7.406 1.00 83.00 195 LEU A O 1
ATOM 1597 N N . LEU A 1 196 ? 16.411 -11.072 5.761 1.00 82.38 196 LEU A N 1
ATOM 1598 C CA . LEU A 1 196 ? 15.066 -11.537 6.098 1.00 82.38 196 LEU A CA 1
ATOM 1599 C C . LEU A 1 196 ? 14.952 -13.054 5.925 1.00 82.38 196 LEU A C 1
ATOM 1601 O O . LEU A 1 196 ? 14.532 -13.741 6.858 1.00 82.38 196 LEU A O 1
ATOM 1605 N N . LYS A 1 197 ? 15.402 -13.598 4.787 1.00 88.06 197 LYS A N 1
ATOM 1606 C CA . LYS A 1 197 ? 15.402 -15.047 4.546 1.00 88.06 197 LYS A CA 1
ATOM 1607 C C . LYS A 1 197 ? 16.189 -15.804 5.616 1.00 88.06 197 LYS A C 1
ATOM 1609 O O . LYS A 1 197 ? 15.690 -16.774 6.180 1.00 88.06 197 LYS A O 1
ATOM 1614 N N . ARG A 1 198 ? 17.398 -15.335 5.949 1.00 88.62 198 ARG A N 1
ATOM 1615 C CA . ARG A 1 198 ? 18.247 -15.919 7.005 1.00 88.62 198 ARG A CA 1
ATOM 1616 C C . ARG A 1 198 ? 17.664 -15.759 8.411 1.00 88.62 198 ARG A C 1
ATOM 1618 O O . ARG A 1 198 ? 18.063 -16.496 9.304 1.00 88.62 198 ARG A O 1
ATOM 1625 N N . SER A 1 199 ? 16.699 -14.859 8.583 1.00 80.19 199 SER A N 1
ATOM 1626 C CA . SER A 1 199 ? 15.941 -14.651 9.823 1.00 80.19 199 SER A CA 1
ATOM 1627 C C . SER A 1 199 ? 14.573 -15.342 9.802 1.00 80.19 199 SER A C 1
ATOM 1629 O O . SER A 1 199 ? 13.680 -14.974 10.561 1.00 80.19 199 SER A O 1
ATOM 1631 N N . ASN A 1 200 ? 14.401 -16.357 8.945 1.00 81.75 200 ASN A N 1
ATOM 1632 C CA . ASN A 1 200 ? 13.206 -17.199 8.872 1.00 81.75 200 ASN A CA 1
ATOM 1633 C C . ASN A 1 200 ? 11.922 -16.454 8.439 1.00 81.75 200 ASN A C 1
ATOM 1635 O O . ASN A 1 200 ? 10.815 -16.803 8.864 1.00 81.75 200 ASN A O 1
ATOM 1639 N N . PHE A 1 201 ? 12.072 -15.418 7.605 1.00 82.69 201 PHE A N 1
ATOM 1640 C CA . PHE A 1 201 ? 10.972 -14.818 6.847 1.00 82.69 201 PHE A CA 1
ATOM 1641 C C . PHE A 1 201 ? 10.764 -15.574 5.533 1.00 82.69 201 PHE A C 1
ATOM 1643 O O . PHE A 1 201 ? 11.718 -16.018 4.893 1.00 82.69 201 PHE A O 1
ATOM 1650 N N . HIS A 1 202 ? 9.505 -15.675 5.107 1.00 84.69 202 HIS A N 1
ATOM 1651 C CA . HIS A 1 202 ? 9.122 -16.347 3.862 1.00 84.69 202 HIS A CA 1
ATOM 1652 C C . HIS A 1 202 ? 8.744 -15.362 2.757 1.00 84.69 202 HIS A C 1
ATOM 1654 O O . HIS A 1 202 ? 8.831 -15.699 1.577 1.00 84.69 202 HIS A O 1
ATOM 1660 N N . SER A 1 203 ? 8.350 -14.141 3.127 1.00 87.00 203 SER A N 1
ATOM 1661 C CA . SER A 1 203 ? 7.968 -13.120 2.161 1.00 87.00 203 SER A CA 1
ATOM 1662 C C . SER A 1 203 ? 8.362 -11.706 2.571 1.00 87.00 203 SER A C 1
ATOM 1664 O O . SER A 1 203 ? 8.656 -11.422 3.733 1.00 87.00 203 SER A O 1
ATOM 1666 N N . MET A 1 204 ? 8.362 -10.795 1.605 1.00 87.19 204 MET A N 1
ATOM 1667 C CA . MET A 1 204 ? 8.549 -9.368 1.829 1.00 87.19 204 MET A CA 1
ATOM 1668 C C . MET A 1 204 ? 7.771 -8.531 0.815 1.00 87.19 204 MET A C 1
ATOM 1670 O O . MET A 1 204 ? 7.454 -8.988 -0.282 1.00 87.19 204 MET A O 1
ATOM 1674 N N . LEU A 1 205 ? 7.475 -7.288 1.184 1.00 93.25 205 LEU A N 1
ATOM 1675 C CA . LEU A 1 205 ? 6.855 -6.302 0.312 1.00 93.25 205 LEU A CA 1
ATOM 1676 C C . LEU A 1 205 ? 7.742 -5.066 0.168 1.00 93.25 205 LEU A C 1
ATOM 1678 O O . LEU A 1 205 ? 8.286 -4.573 1.158 1.00 93.25 205 LEU A O 1
ATOM 1682 N N . ILE A 1 206 ? 7.835 -4.562 -1.064 1.00 93.88 206 ILE A N 1
ATOM 1683 C CA . ILE A 1 206 ? 8.597 -3.368 -1.443 1.00 93.88 206 ILE A CA 1
ATOM 1684 C C . ILE A 1 206 ? 7.749 -2.410 -2.288 1.00 93.88 206 ILE A C 1
ATOM 1686 O O . ILE A 1 206 ? 6.794 -2.824 -2.949 1.00 93.88 206 ILE A O 1
ATOM 1690 N N . GLN A 1 207 ? 8.113 -1.128 -2.299 1.00 96.31 207 GLN A N 1
ATOM 1691 C CA . GLN A 1 207 ? 7.361 -0.076 -2.982 1.00 96.31 207 GLN A CA 1
ATOM 1692 C C . GLN A 1 207 ? 8.222 0.884 -3.808 1.00 96.31 207 GLN A C 1
ATOM 1694 O O . GLN A 1 207 ? 8.014 0.953 -5.014 1.00 96.31 207 GLN A O 1
ATOM 1699 N N . ARG A 1 208 ? 9.164 1.641 -3.235 1.00 95.81 208 ARG A N 1
ATOM 1700 C CA . ARG A 1 208 ? 9.927 2.688 -3.954 1.00 95.81 208 ARG A CA 1
ATOM 1701 C C . ARG A 1 208 ? 10.996 2.134 -4.912 1.00 95.81 208 ARG A C 1
ATOM 1703 O O . ARG A 1 208 ? 12.197 2.240 -4.687 1.00 95.81 208 ARG A O 1
ATOM 1710 N N . VAL A 1 209 ? 10.535 1.527 -5.998 1.00 96.31 209 VAL A N 1
ATOM 1711 C CA . VAL A 1 209 ? 11.332 1.056 -7.137 1.00 96.31 209 VAL A CA 1
ATOM 1712 C C . VAL A 1 209 ? 11.090 1.987 -8.325 1.00 96.31 209 VAL A C 1
ATOM 1714 O O . VAL A 1 209 ? 9.993 2.533 -8.460 1.00 96.31 209 VAL A O 1
ATOM 1717 N N . HIS A 1 210 ? 12.099 2.173 -9.182 1.00 97.31 210 HIS A N 1
ATOM 1718 C CA . HIS A 1 210 ? 12.011 3.054 -10.348 1.00 97.31 210 HIS A CA 1
ATOM 1719 C C . HIS A 1 210 ? 10.754 2.763 -11.186 1.00 97.31 210 HIS A C 1
ATOM 1721 O O . HIS A 1 210 ? 10.438 1.605 -11.476 1.00 97.31 210 HIS A O 1
ATOM 1727 N N . TYR A 1 211 ? 10.038 3.808 -11.604 1.00 97.56 211 TYR A N 1
ATOM 1728 C CA . TYR A 1 211 ? 8.736 3.666 -12.261 1.00 97.56 211 TYR A CA 1
ATOM 1729 C C . TYR A 1 211 ? 8.812 2.883 -13.580 1.00 97.56 211 TYR A C 1
ATOM 1731 O O . TYR A 1 211 ? 7.928 2.077 -13.852 1.00 97.56 211 TYR A O 1
ATOM 1739 N N . SER A 1 212 ? 9.886 3.032 -14.366 1.00 97.12 212 SER A N 1
ATOM 1740 C CA . SER A 1 212 ? 10.088 2.245 -15.595 1.00 97.12 212 SER A CA 1
ATOM 1741 C C . SER A 1 212 ? 10.219 0.743 -15.312 1.00 97.12 212 SER A C 1
ATOM 1743 O O . SER A 1 212 ? 9.722 -0.068 -16.090 1.00 97.12 212 SER A O 1
ATOM 1745 N N . ILE A 1 213 ? 10.812 0.365 -14.171 1.00 96.38 213 ILE A N 1
ATOM 1746 C CA . ILE A 1 213 ? 10.899 -1.035 -13.731 1.00 96.38 213 ILE A CA 1
ATOM 1747 C C . ILE A 1 213 ? 9.514 -1.524 -13.311 1.00 96.38 213 ILE A C 1
ATOM 1749 O O . ILE A 1 213 ? 9.082 -2.571 -13.783 1.00 96.38 213 ILE A O 1
ATOM 1753 N N . LYS A 1 214 ? 8.777 -0.746 -12.502 1.00 97.69 214 LYS A N 1
ATOM 1754 C CA . LYS A 1 214 ? 7.379 -1.062 -12.151 1.00 97.69 214 LYS A CA 1
ATOM 1755 C C . LYS A 1 214 ? 6.533 -1.273 -13.404 1.00 97.69 214 LYS A C 1
ATOM 1757 O O . LYS A 1 214 ? 5.843 -2.278 -13.501 1.00 97.69 214 LYS A O 1
ATOM 1762 N N . LYS A 1 215 ? 6.626 -0.366 -14.382 1.00 97.50 215 LYS A N 1
ATOM 1763 C CA . LYS A 1 215 ? 5.918 -0.438 -15.668 1.00 97.50 215 LYS A CA 1
ATOM 1764 C C . LYS A 1 215 ? 6.280 -1.710 -16.435 1.00 97.50 215 LYS A C 1
ATOM 1766 O O . LYS A 1 215 ? 5.380 -2.400 -16.905 1.00 97.50 215 LYS A O 1
ATOM 1771 N N . HIS A 1 216 ? 7.569 -2.033 -16.549 1.00 96.31 216 HIS A N 1
ATOM 1772 C CA . HIS A 1 216 ? 8.031 -3.240 -17.235 1.00 96.31 216 HIS A CA 1
ATOM 1773 C C . HIS A 1 216 ? 7.546 -4.519 -16.541 1.00 96.31 216 HIS A C 1
ATOM 1775 O O . HIS A 1 216 ? 6.934 -5.369 -17.182 1.00 96.31 216 HIS A O 1
ATOM 1781 N N . LEU A 1 217 ? 7.761 -4.646 -15.231 1.00 96.25 217 LEU A N 1
ATOM 1782 C CA . LEU A 1 217 ? 7.349 -5.830 -14.474 1.00 96.25 217 LEU A CA 1
ATOM 1783 C C . LEU A 1 217 ? 5.825 -5.982 -14.451 1.00 96.25 217 LEU A C 1
ATOM 1785 O O . LEU A 1 217 ? 5.320 -7.089 -14.597 1.00 96.25 217 LEU A O 1
ATOM 1789 N N . ALA A 1 218 ? 5.079 -4.881 -14.342 1.00 97.50 218 ALA A N 1
ATOM 1790 C CA . ALA A 1 218 ? 3.621 -4.897 -14.385 1.00 97.50 218 ALA A CA 1
ATOM 1791 C C . ALA A 1 218 ? 3.081 -5.379 -15.741 1.00 97.50 218 ALA A C 1
ATOM 1793 O O . ALA A 1 218 ? 2.118 -6.142 -15.767 1.00 97.50 218 ALA A O 1
ATOM 1794 N N . LYS A 1 219 ? 3.698 -4.978 -16.867 1.00 95.94 219 LYS A N 1
ATOM 1795 C CA . LYS A 1 219 ? 3.309 -5.457 -18.210 1.00 95.94 219 LYS A CA 1
ATOM 1796 C C . LYS A 1 219 ? 3.495 -6.964 -18.364 1.00 95.94 219 LYS A C 1
ATOM 1798 O O . LYS A 1 219 ? 2.709 -7.601 -19.052 1.00 95.94 219 LYS A O 1
ATOM 1803 N N . ASN A 1 220 ? 4.519 -7.509 -17.714 1.00 95.19 220 ASN A N 1
ATOM 1804 C CA . ASN A 1 220 ? 4.869 -8.923 -17.783 1.00 95.19 220 ASN A CA 1
ATOM 1805 C C . ASN A 1 220 ? 4.294 -9.747 -16.618 1.00 95.19 220 ASN A C 1
ATOM 1807 O O . ASN A 1 220 ? 4.617 -10.924 -16.492 1.00 95.19 220 ASN A O 1
ATOM 1811 N N . THR A 1 221 ? 3.450 -9.170 -15.750 1.00 96.00 221 THR A N 1
ATOM 1812 C CA . THR A 1 221 ? 2.923 -9.832 -14.533 1.00 96.00 221 THR A CA 1
ATOM 1813 C C . THR A 1 221 ? 4.022 -10.407 -13.619 1.00 96.00 221 THR A C 1
ATOM 1815 O O . THR A 1 221 ? 3.881 -11.468 -13.017 1.00 96.00 221 THR A O 1
ATOM 1818 N N . GLN A 1 222 ? 5.145 -9.692 -13.519 1.00 96.00 222 GLN A N 1
ATOM 1819 C CA . GLN A 1 222 ? 6.351 -10.047 -12.756 1.00 96.00 222 GLN A CA 1
ATOM 1820 C C . GLN A 1 222 ? 6.567 -9.133 -11.536 1.00 96.00 222 GLN A C 1
ATOM 1822 O O . GLN A 1 222 ? 7.684 -8.971 -11.053 1.00 96.00 222 GLN A O 1
ATOM 1827 N N . LEU A 1 223 ? 5.507 -8.499 -11.027 1.00 97.06 223 LEU A N 1
ATOM 1828 C CA . LEU A 1 223 ? 5.570 -7.733 -9.774 1.00 97.06 223 LEU A CA 1
ATOM 1829 C C . LEU A 1 223 ? 5.675 -8.629 -8.532 1.00 97.06 223 LEU A C 1
ATOM 1831 O O . LEU A 1 223 ? 5.971 -8.136 -7.448 1.00 97.06 223 LEU A O 1
ATOM 1835 N N . GLU A 1 224 ? 5.439 -9.929 -8.689 1.00 97.00 224 GLU A N 1
ATOM 1836 C CA . GLU A 1 224 ? 5.654 -10.953 -7.671 1.00 97.00 224 GLU A CA 1
ATOM 1837 C C . GLU A 1 224 ? 6.704 -11.941 -8.178 1.00 97.00 224 GLU A C 1
ATOM 1839 O O . GLU A 1 224 ? 6.574 -12.489 -9.274 1.00 97.00 224 GLU A O 1
ATOM 1844 N N . PHE A 1 225 ? 7.779 -12.118 -7.410 1.00 94.31 225 PHE A N 1
ATOM 1845 C CA . PHE A 1 225 ? 8.943 -12.904 -7.823 1.00 94.31 225 PHE A CA 1
ATOM 1846 C C . PHE A 1 225 ? 9.713 -13.461 -6.622 1.00 94.31 225 PHE A C 1
ATOM 1848 O O . PHE A 1 225 ? 9.638 -12.929 -5.513 1.00 94.31 225 PHE A O 1
ATOM 1855 N N . MET A 1 226 ? 10.496 -14.517 -6.854 1.00 94.75 226 MET A N 1
ATOM 1856 C CA . MET A 1 226 ? 11.460 -15.021 -5.874 1.00 94.75 226 MET A CA 1
ATOM 1857 C C . MET A 1 226 ? 12.740 -14.192 -5.964 1.00 94.75 226 MET A C 1
ATOM 1859 O O . MET A 1 226 ? 13.450 -14.223 -6.971 1.00 94.75 226 MET A O 1
ATOM 1863 N N . TRP A 1 227 ? 13.030 -13.409 -4.926 1.00 92.94 227 TRP A N 1
ATOM 1864 C CA . TRP A 1 227 ? 14.227 -12.579 -4.896 1.00 92.94 227 TRP A CA 1
ATOM 1865 C C . TRP A 1 227 ? 15.419 -13.385 -4.378 1.00 92.94 227 TRP A C 1
ATOM 1867 O O . TRP A 1 227 ? 15.591 -13.560 -3.173 1.00 92.94 227 TRP A O 1
ATOM 1877 N N . ARG A 1 228 ? 16.246 -13.857 -5.314 1.00 93.31 228 ARG A N 1
ATOM 1878 C CA . ARG A 1 228 ? 17.466 -14.630 -5.053 1.00 93.31 228 ARG A CA 1
ATOM 1879 C C . ARG A 1 228 ? 18.710 -13.747 -4.961 1.00 93.31 228 ARG A C 1
ATOM 1881 O O . ARG A 1 228 ? 18.798 -12.722 -5.643 1.00 93.31 228 ARG A O 1
ATOM 1888 N N . GLN A 1 229 ? 19.706 -14.159 -4.177 1.00 90.81 229 GLN A N 1
ATOM 1889 C CA . GLN A 1 229 ? 21.044 -13.567 -4.267 1.00 90.81 229 GLN A CA 1
ATOM 1890 C C . GLN A 1 229 ? 21.745 -13.960 -5.570 1.00 90.81 229 GLN A C 1
ATOM 1892 O O . GLN A 1 229 ? 21.603 -15.075 -6.057 1.00 90.81 229 GLN A O 1
ATOM 1897 N N . HIS A 1 230 ? 22.547 -13.054 -6.129 1.00 88.12 230 HIS A N 1
ATOM 1898 C CA . HIS A 1 230 ? 23.153 -13.256 -7.450 1.00 88.12 230 HIS A CA 1
ATOM 1899 C C . HIS A 1 230 ? 24.176 -14.403 -7.511 1.00 88.12 230 HIS A C 1
ATOM 1901 O O . HIS A 1 230 ? 24.420 -14.928 -8.593 1.00 88.12 230 HIS A O 1
ATOM 1907 N N . TRP A 1 231 ? 24.777 -14.770 -6.375 1.00 89.31 231 TRP A N 1
ATOM 1908 C CA . TRP A 1 231 ? 25.729 -15.881 -6.253 1.00 89.31 231 TRP A CA 1
ATOM 1909 C C . TRP A 1 231 ? 25.062 -17.217 -5.907 1.00 89.31 231 TRP A C 1
ATOM 1911 O O . TRP A 1 231 ? 25.734 -18.246 -5.873 1.00 89.31 231 TRP A O 1
ATOM 1921 N N . ASP A 1 232 ? 23.768 -17.215 -5.582 1.00 90.62 232 ASP A N 1
ATOM 1922 C CA . ASP A 1 232 ? 23.067 -18.420 -5.163 1.00 90.62 232 ASP A CA 1
ATOM 1923 C C . ASP A 1 232 ? 22.528 -19.172 -6.383 1.00 90.62 232 ASP A C 1
ATOM 1925 O O . ASP A 1 232 ? 21.573 -18.752 -7.035 1.00 90.62 232 ASP A O 1
ATOM 1929 N N . ASN A 1 233 ? 23.137 -20.320 -6.666 1.00 89.50 233 ASN A N 1
ATOM 1930 C CA . ASN A 1 233 ? 22.717 -21.208 -7.749 1.00 89.50 233 ASN A CA 1
ATOM 1931 C C . ASN A 1 233 ? 21.689 -22.258 -7.292 1.00 89.50 233 ASN A C 1
ATOM 1933 O O . ASN A 1 233 ? 21.106 -22.945 -8.122 1.00 89.50 233 ASN A O 1
ATOM 1937 N N . THR A 1 234 ? 21.463 -22.382 -5.982 1.00 92.06 234 THR A N 1
ATOM 1938 C CA . THR A 1 234 ? 20.624 -23.429 -5.372 1.00 92.06 234 THR A CA 1
ATOM 1939 C C . THR A 1 234 ? 19.207 -22.958 -5.055 1.00 92.06 234 THR A C 1
ATOM 1941 O O . THR A 1 234 ? 18.306 -23.778 -4.927 1.00 92.06 234 THR A O 1
ATOM 1944 N N . GLY A 1 235 ? 19.003 -21.646 -4.905 1.00 91.25 235 GLY A N 1
ATOM 1945 C CA . GLY A 1 235 ? 17.733 -21.069 -4.451 1.00 91.25 235 GLY A CA 1
ATOM 1946 C C . GLY A 1 235 ? 17.532 -21.072 -2.939 1.00 91.25 235 GLY A C 1
ATOM 1947 O O . GLY A 1 235 ? 16.481 -20.657 -2.456 1.00 91.25 235 GLY A O 1
ATOM 1948 N N . SER A 1 236 ? 18.544 -21.466 -2.162 1.00 94.31 236 SER A N 1
ATOM 1949 C CA . SER A 1 236 ? 18.502 -21.422 -0.693 1.00 94.31 236 SER A CA 1
ATOM 1950 C C . SER A 1 236 ? 18.214 -20.023 -0.121 1.00 94.31 236 SER A C 1
ATOM 1952 O O . SER A 1 236 ? 17.698 -19.891 0.993 1.00 94.31 236 SER A O 1
ATOM 1954 N N . THR A 1 237 ? 18.508 -18.966 -0.882 1.00 94.69 237 THR A N 1
ATOM 1955 C CA . THR A 1 237 ? 18.298 -17.564 -0.501 1.00 94.69 237 THR A CA 1
ATOM 1956 C C . THR A 1 237 ? 16.982 -16.966 -0.996 1.00 94.69 237 THR A C 1
ATOM 1958 O O . THR A 1 237 ? 16.731 -15.789 -0.738 1.00 94.69 237 THR A O 1
ATOM 1961 N N . ASP A 1 238 ? 16.129 -17.753 -1.658 1.00 94.75 238 ASP A N 1
ATOM 1962 C CA . ASP A 1 238 ? 14.881 -17.258 -2.234 1.00 94.75 238 ASP A CA 1
ATOM 1963 C C . ASP A 1 238 ? 13.897 -16.784 -1.161 1.00 94.75 238 ASP A C 1
ATOM 1965 O O . ASP A 1 238 ? 13.538 -17.519 -0.229 1.00 94.75 238 ASP A O 1
ATOM 1969 N N . ILE A 1 239 ? 13.412 -15.555 -1.337 1.00 90.25 239 ILE A N 1
ATOM 1970 C CA . ILE A 1 239 ? 12.306 -14.978 -0.574 1.00 90.25 239 ILE A CA 1
ATOM 1971 C C . ILE A 1 239 ? 11.243 -14.435 -1.527 1.00 90.25 239 ILE A C 1
ATOM 1973 O O . ILE A 1 239 ? 11.548 -13.700 -2.472 1.00 90.25 239 ILE A O 1
ATOM 1977 N N . TYR A 1 240 ? 9.981 -14.781 -1.272 1.00 95.38 240 TYR A N 1
ATOM 1978 C CA . TYR A 1 240 ? 8.871 -14.286 -2.077 1.00 95.38 240 TYR A CA 1
ATOM 1979 C C . TYR A 1 240 ? 8.729 -12.774 -1.895 1.00 95.38 240 TYR A C 1
ATOM 1981 O O . TYR A 1 240 ? 8.534 -12.288 -0.781 1.00 95.38 240 TYR A O 1
ATOM 1989 N N . THR A 1 241 ? 8.815 -12.014 -2.978 1.00 94.69 241 THR A N 1
ATOM 1990 C CA . THR A 1 241 ? 8.779 -10.552 -2.941 1.00 94.69 241 THR A CA 1
ATOM 1991 C C . THR A 1 241 ? 7.584 -10.030 -3.719 1.00 94.69 241 THR A C 1
ATOM 1993 O O . THR A 1 241 ? 7.431 -10.322 -4.900 1.00 94.69 241 THR A O 1
ATOM 1996 N N . HIS A 1 242 ? 6.764 -9.213 -3.059 1.00 96.31 242 HIS A N 1
ATOM 1997 C CA . HIS A 1 242 ? 5.671 -8.468 -3.674 1.00 96.31 242 HIS A CA 1
ATOM 1998 C C . HIS A 1 242 ? 6.092 -7.012 -3.889 1.00 96.31 242 HIS A C 1
ATOM 2000 O O . HIS A 1 242 ? 6.320 -6.270 -2.932 1.00 96.31 242 HIS A O 1
ATOM 2006 N N . MET A 1 243 ? 6.156 -6.577 -5.143 1.00 97.88 243 MET A N 1
ATOM 2007 C CA . MET A 1 243 ? 6.358 -5.181 -5.508 1.00 97.88 243 MET A CA 1
ATOM 2008 C C . MET A 1 243 ? 5.004 -4.503 -5.719 1.00 97.88 243 MET A C 1
ATOM 2010 O O . MET A 1 243 ? 4.179 -4.917 -6.537 1.00 97.88 243 MET A O 1
ATOM 2014 N N . MET A 1 244 ? 4.767 -3.422 -4.984 1.00 98.56 244 MET A N 1
ATOM 2015 C CA . MET A 1 244 ? 3.607 -2.569 -5.214 1.00 98.56 244 MET A CA 1
ATOM 2016 C C . MET A 1 244 ? 3.729 -1.854 -6.580 1.00 98.56 244 MET A C 1
ATOM 2018 O O . MET A 1 244 ? 4.832 -1.463 -6.972 1.00 98.56 244 MET A O 1
ATOM 2022 N N . PRO A 1 245 ? 2.633 -1.650 -7.337 1.00 98.31 245 PRO A N 1
ATOM 2023 C CA . PRO A 1 245 ? 2.728 -1.296 -8.757 1.00 98.31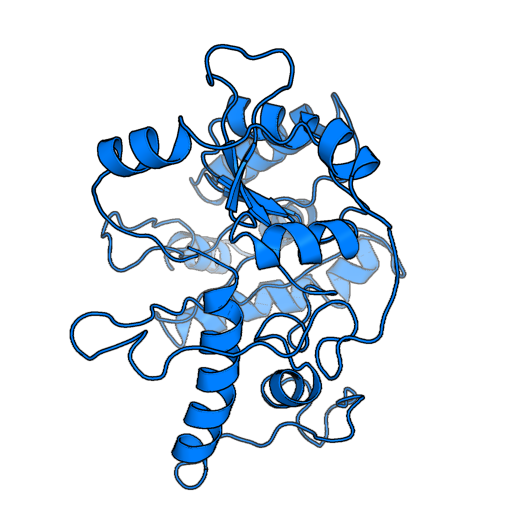 245 PRO A CA 1
ATOM 2024 C C . PRO A 1 245 ? 2.801 0.211 -9.022 1.00 98.31 245 PRO A C 1
ATOM 2026 O O . PRO A 1 245 ? 3.277 0.637 -10.071 1.00 98.31 245 PRO A O 1
ATOM 2029 N N . PHE A 1 246 ? 2.308 1.025 -8.090 1.00 98.62 246 PHE A N 1
ATOM 2030 C CA . PHE A 1 246 ? 2.019 2.438 -8.325 1.00 98.62 246 PHE A CA 1
ATOM 2031 C C . PHE A 1 246 ? 3.014 3.359 -7.613 1.00 98.62 246 PHE A C 1
ATOM 2033 O O . PHE A 1 246 ? 3.966 2.899 -6.975 1.00 98.62 246 PHE A O 1
ATOM 2040 N N . TYR A 1 247 ? 2.800 4.666 -7.764 1.00 98.25 247 TYR A N 1
ATOM 2041 C CA . TYR A 1 247 ? 3.721 5.729 -7.362 1.00 98.25 247 TYR A CA 1
ATOM 2042 C C . TYR A 1 247 ? 3.964 5.812 -5.845 1.00 98.25 247 TYR A C 1
ATOM 2044 O O . TYR A 1 247 ? 5.106 5.901 -5.402 1.00 98.25 247 TYR A O 1
ATOM 2052 N N . SER A 1 248 ? 2.902 5.734 -5.041 1.00 98.38 248 SER A N 1
ATOM 2053 C CA . SER A 1 248 ? 2.936 5.942 -3.586 1.00 98.38 248 SER A CA 1
ATOM 2054 C C . SER A 1 248 ? 2.268 4.779 -2.840 1.00 98.38 248 SER A C 1
ATOM 2056 O O . SER A 1 248 ? 1.611 3.933 -3.447 1.00 98.38 248 SER A O 1
ATOM 2058 N N . TYR A 1 249 ? 2.472 4.719 -1.526 1.00 97.38 249 TYR A N 1
ATOM 2059 C CA . TYR A 1 249 ? 1.792 3.793 -0.613 1.00 97.38 249 TYR A CA 1
ATOM 2060 C C . TYR A 1 249 ? 0.564 4.413 0.074 1.00 97.38 249 TYR A C 1
ATOM 2062 O O . TYR A 1 249 ? -0.085 3.755 0.884 1.00 97.38 249 TYR A O 1
ATOM 2070 N N . ASP A 1 250 ? 0.225 5.662 -0.251 1.00 98.12 250 ASP A N 1
ATOM 2071 C CA . ASP A 1 250 ? -1.014 6.299 0.198 1.00 98.12 250 ASP A CA 1
ATOM 2072 C C . ASP A 1 250 ? -2.278 5.643 -0.403 1.00 98.12 250 ASP A C 1
ATOM 2074 O O . ASP A 1 250 ? -2.226 4.814 -1.315 1.00 98.12 250 ASP A O 1
ATOM 2078 N N . VAL A 1 251 ? -3.456 6.011 0.107 1.00 98.06 251 VAL A N 1
ATOM 2079 C CA . VAL A 1 251 ? -4.736 5.472 -0.387 1.00 98.06 251 VAL A CA 1
ATOM 2080 C C . VAL A 1 251 ? -4.965 5.765 -1.885 1.00 98.06 251 VAL A C 1
ATOM 2082 O O . VAL A 1 251 ? -5.291 4.819 -2.616 1.00 98.06 251 VAL A O 1
ATOM 2085 N N . PRO A 1 252 ? -4.755 7.003 -2.392 1.00 98.44 252 PRO A N 1
ATOM 2086 C CA . PRO A 1 252 ? -4.885 7.301 -3.820 1.00 98.44 252 PRO A CA 1
ATOM 2087 C C . PRO A 1 252 ? -4.065 6.396 -4.749 1.00 98.44 252 PRO A C 1
ATOM 2089 O O . PRO A 1 252 ? -4.521 6.088 -5.843 1.00 98.44 252 PRO A O 1
ATOM 2092 N N . HIS A 1 253 ? -2.897 5.919 -4.324 1.00 98.62 253 HIS A N 1
ATOM 2093 C CA . HIS A 1 253 ? -2.022 5.092 -5.156 1.00 98.62 253 HIS A CA 1
ATOM 2094 C C . HIS A 1 253 ? -1.985 3.621 -4.726 1.00 98.62 253 HIS A C 1
ATOM 2096 O O . HIS A 1 253 ? -1.078 2.889 -5.108 1.00 98.62 253 HIS A O 1
ATOM 2102 N N . THR A 1 254 ? -2.960 3.139 -3.953 1.00 98.31 254 THR A N 1
ATOM 2103 C CA . THR A 1 254 ? -3.009 1.724 -3.539 1.00 98.31 254 THR A CA 1
ATOM 2104 C C . THR A 1 254 ? -4.279 0.998 -3.943 1.00 98.31 254 THR A C 1
ATOM 2106 O O . THR A 1 254 ? -4.238 -0.231 -4.069 1.00 98.31 254 THR A O 1
ATOM 2109 N N . CYS A 1 255 ? -5.378 1.705 -4.212 1.00 98.06 255 CYS A N 1
ATOM 2110 C CA . CYS A 1 255 ? -6.634 1.065 -4.602 1.00 98.06 255 CYS A CA 1
ATOM 2111 C C . CYS A 1 255 ? -6.618 0.539 -6.052 1.00 98.06 255 CYS A C 1
ATOM 2113 O O . CYS A 1 255 ? -7.187 -0.511 -6.334 1.00 98.06 255 CYS A O 1
ATOM 2115 N N . GLY A 1 256 ? -5.919 1.223 -6.957 1.00 98.38 256 GLY A N 1
ATOM 2116 C CA . GLY A 1 256 ? -5.926 0.959 -8.393 1.00 98.38 256 GLY A CA 1
ATOM 2117 C C . GLY A 1 256 ? -5.145 2.022 -9.165 1.00 98.38 256 GLY A C 1
ATOM 2118 O O . GLY A 1 256 ? -4.505 2.871 -8.543 1.00 98.38 256 GLY A O 1
ATOM 2119 N N . PRO A 1 257 ? -5.149 1.954 -10.506 1.00 98.44 257 PRO A N 1
ATOM 2120 C CA . PRO A 1 257 ? -4.341 2.837 -11.344 1.00 98.44 257 PRO A CA 1
ATOM 2121 C C . PRO A 1 257 ? -4.845 4.287 -11.415 1.00 98.44 257 PRO A C 1
ATOM 2123 O O . PRO A 1 257 ? -4.109 5.141 -11.900 1.00 98.44 257 PRO A O 1
ATOM 2126 N N . GLU A 1 258 ? -6.072 4.588 -10.976 1.00 98.44 258 GLU A N 1
ATOM 2127 C CA . GLU A 1 258 ? -6.667 5.923 -11.117 1.00 98.44 258 GLU A CA 1
ATOM 2128 C C . GLU A 1 258 ? -6.769 6.642 -9.767 1.00 98.44 258 GLU A C 1
ATOM 2130 O O . GLU A 1 258 ? -7.743 6.454 -9.026 1.00 98.44 258 GLU A O 1
ATOM 2135 N N . PRO A 1 259 ? -5.809 7.520 -9.432 1.00 98.25 259 PRO A N 1
ATOM 2136 C CA . PRO A 1 259 ? -5.761 8.118 -8.106 1.00 98.25 259 PRO A CA 1
ATOM 2137 C C . PRO A 1 259 ? -6.919 9.088 -7.837 1.00 98.25 259 PRO A C 1
ATOM 2139 O O . PRO A 1 259 ? -7.367 9.201 -6.697 1.00 98.25 259 PRO A O 1
ATOM 2142 N N . ALA A 1 260 ? -7.491 9.699 -8.881 1.00 97.94 260 ALA A N 1
ATOM 2143 C CA . ALA A 1 260 ? -8.714 10.496 -8.784 1.00 97.94 260 ALA A CA 1
ATOM 2144 C C . ALA A 1 260 ? -9.925 9.682 -8.293 1.00 97.94 260 ALA A C 1
ATOM 2146 O O . ALA A 1 260 ? -10.778 10.213 -7.584 1.00 97.94 260 ALA A O 1
ATOM 2147 N N . VAL A 1 261 ? -9.995 8.392 -8.641 1.00 98.38 261 VAL A N 1
ATOM 2148 C CA . VAL A 1 261 ? -11.031 7.475 -8.149 1.00 98.38 261 VAL A CA 1
ATOM 2149 C C . VAL A 1 261 ? -10.669 6.992 -6.751 1.00 98.38 261 VAL A C 1
ATOM 2151 O O . VAL A 1 261 ? -11.484 7.096 -5.837 1.00 98.38 261 VAL A O 1
ATOM 2154 N N . CYS A 1 262 ? -9.435 6.522 -6.557 1.00 98.50 262 CYS A N 1
ATOM 2155 C CA . CYS A 1 262 ? -8.974 5.982 -5.279 1.00 98.50 262 CYS A CA 1
ATOM 2156 C C . CYS A 1 262 ? -9.045 6.986 -4.128 1.00 98.50 262 CYS A C 1
ATOM 2158 O O . CYS A 1 262 ? -9.400 6.613 -3.011 1.00 98.50 262 CYS A O 1
ATOM 2160 N N . CYS A 1 263 ? -8.770 8.263 -4.392 1.00 98.31 263 CYS A N 1
ATOM 2161 C CA . CYS A 1 263 ? -8.858 9.313 -3.384 1.00 98.31 263 CYS A CA 1
ATOM 2162 C C . CYS A 1 263 ? -10.278 9.465 -2.812 1.00 98.31 263 CYS A C 1
ATOM 2164 O O . CYS A 1 263 ? -10.446 9.753 -1.631 1.00 98.31 263 CYS A O 1
ATOM 2166 N N . GLN A 1 264 ? -11.311 9.150 -3.598 1.00 98.12 264 GLN A N 1
ATOM 2167 C CA . GLN A 1 264 ? -12.701 9.168 -3.136 1.00 98.12 264 GLN A CA 1
ATOM 2168 C C . GLN A 1 264 ? -13.053 8.011 -2.178 1.00 98.12 264 GLN A C 1
ATOM 2170 O O . GLN A 1 264 ? -14.199 7.911 -1.732 1.00 98.12 264 GLN A O 1
ATOM 2175 N N . PHE A 1 265 ? -12.104 7.117 -1.895 1.00 98.12 265 PHE A N 1
ATOM 2176 C CA . PHE A 1 265 ? -12.211 6.048 -0.898 1.00 98.12 265 PHE A CA 1
ATOM 2177 C C . PHE A 1 265 ? -11.231 6.249 0.269 1.00 98.12 265 PHE A C 1
ATOM 2179 O O . PHE A 1 265 ? -11.144 5.403 1.156 1.00 98.12 265 PHE A O 1
ATOM 2186 N N . ASP A 1 266 ? -10.532 7.388 0.308 1.00 97.75 266 ASP A N 1
ATOM 2187 C CA . ASP A 1 266 ? -9.814 7.864 1.486 1.00 97.75 266 ASP A CA 1
ATOM 2188 C C . ASP A 1 266 ? -10.759 8.699 2.357 1.00 97.75 266 ASP A C 1
ATOM 2190 O O . ASP A 1 266 ? -10.837 9.923 2.248 1.00 97.75 266 ASP A O 1
ATOM 2194 N N . PHE A 1 267 ? -11.507 8.039 3.241 1.00 97.19 267 PHE A N 1
ATOM 2195 C CA . PHE A 1 267 ? -12.515 8.713 4.064 1.00 97.19 267 PHE A CA 1
ATOM 2196 C C . PHE A 1 267 ? -11.931 9.713 5.074 1.00 97.19 267 PHE A C 1
ATOM 2198 O O . PHE A 1 267 ? -12.677 10.521 5.626 1.00 97.19 267 PHE A O 1
ATOM 2205 N N . ARG A 1 268 ? -10.604 9.753 5.275 1.00 95.31 268 ARG A N 1
ATOM 2206 C CA . ARG A 1 268 ? -9.966 10.832 6.043 1.00 95.31 268 ARG A CA 1
ATOM 2207 C C . ARG A 1 268 ? -10.058 12.178 5.318 1.00 95.31 268 ARG A C 1
ATOM 2209 O O . ARG A 1 268 ? -9.872 13.207 5.969 1.00 95.31 268 ARG A O 1
ATOM 2216 N N . ARG A 1 269 ? -10.374 12.184 4.017 1.00 96.81 269 ARG A N 1
ATOM 2217 C CA . ARG A 1 269 ? -10.547 13.365 3.149 1.00 96.81 269 ARG A CA 1
ATOM 2218 C C . ARG A 1 269 ? -12.011 13.766 2.922 1.00 96.81 269 ARG A C 1
ATOM 2220 O O . ARG A 1 269 ? -12.300 14.517 1.997 1.00 96.81 269 ARG A O 1
ATOM 2227 N N . LEU A 1 270 ? -12.949 13.250 3.726 1.00 96.19 270 LEU A N 1
ATOM 2228 C CA . LEU A 1 270 ? -14.352 13.687 3.685 1.00 96.19 270 LEU A CA 1
ATOM 2229 C C . LEU A 1 270 ? -14.475 15.210 3.879 1.00 96.19 270 LEU A C 1
ATOM 2231 O O . LEU A 1 270 ? -13.662 15.791 4.606 1.00 96.19 270 LEU A O 1
ATOM 2235 N N . PRO A 1 271 ? -15.486 15.864 3.269 1.00 91.56 271 PRO A N 1
ATOM 2236 C CA . PRO A 1 271 ? -15.724 17.289 3.468 1.00 91.56 271 PRO A CA 1
ATOM 2237 C C . PRO A 1 271 ? -15.768 17.665 4.955 1.00 91.56 271 PRO A C 1
ATOM 2239 O O . PRO A 1 271 ? -16.410 16.987 5.751 1.00 91.56 271 PRO A O 1
ATOM 2242 N N . GLY A 1 272 ? -15.052 18.732 5.322 1.00 90.31 272 GLY A N 1
ATOM 2243 C CA . GLY A 1 272 ? -14.820 19.130 6.721 1.00 90.31 272 GLY A CA 1
ATOM 2244 C C . GLY A 1 272 ? -13.462 18.681 7.277 1.00 90.31 272 GLY A C 1
ATOM 2245 O O . GLY A 1 272 ? -13.014 19.188 8.300 1.00 90.31 272 GLY A O 1
ATOM 2246 N N . SER A 1 273 ? -12.762 17.785 6.579 1.00 91.62 273 SER A N 1
ATOM 2247 C CA . SER A 1 273 ? -11.363 17.458 6.855 1.00 91.62 273 SER A CA 1
ATOM 2248 C C . SER A 1 273 ? -10.403 18.550 6.353 1.00 91.62 273 SER A C 1
ATOM 2250 O O . SER A 1 273 ? -10.666 19.149 5.305 1.00 91.62 273 SER A O 1
ATOM 2252 N N . PRO A 1 274 ? -9.243 18.764 7.016 1.00 91.94 274 PRO A N 1
ATOM 2253 C CA . PRO A 1 274 ? -8.152 19.574 6.465 1.00 91.94 274 PRO A CA 1
ATOM 2254 C C . PRO A 1 274 ? -7.510 18.951 5.212 1.00 91.94 274 PRO A C 1
ATOM 2256 O O . PRO A 1 274 ? -6.760 19.621 4.509 1.00 91.94 274 PRO A O 1
ATOM 2259 N N . TYR A 1 275 ? -7.785 17.676 4.920 1.00 92.88 275 TYR A N 1
ATOM 2260 C CA . TYR A 1 275 ? -7.253 16.978 3.752 1.00 92.88 275 TYR A CA 1
ATOM 2261 C C . TYR A 1 275 ? -8.293 16.914 2.634 1.00 92.88 275 TYR A C 1
ATOM 2263 O O . TYR A 1 275 ? -9.437 16.532 2.873 1.00 92.88 275 TYR A O 1
ATOM 2271 N N . ARG A 1 276 ? -7.875 17.230 1.405 1.00 93.75 276 ARG A N 1
ATOM 2272 C CA . ARG A 1 276 ? -8.715 17.207 0.196 1.00 93.75 276 ARG A CA 1
ATOM 2273 C C . ARG A 1 276 ? -8.124 16.317 -0.882 1.00 93.75 276 ARG A C 1
ATOM 2275 O O . ARG A 1 276 ? -6.942 15.962 -0.817 1.00 93.75 276 ARG A O 1
ATOM 2282 N N . CYS A 1 277 ? -8.935 15.932 -1.861 1.00 96.19 277 CYS A N 1
ATOM 2283 C CA . CYS A 1 277 ? -8.446 15.217 -3.030 1.00 96.19 277 CYS A CA 1
ATOM 2284 C C . CYS A 1 277 ? -7.862 16.192 -4.064 1.00 96.19 277 CYS A C 1
ATOM 2286 O O . CYS A 1 277 ? -8.600 17.031 -4.579 1.00 96.19 277 CYS A O 1
ATOM 2288 N N . PRO A 1 278 ? -6.569 16.066 -4.432 1.00 96.38 278 PRO A N 1
ATOM 2289 C CA . PRO A 1 278 ? -5.944 16.930 -5.439 1.00 96.38 278 PRO A CA 1
ATOM 2290 C C . PRO A 1 278 ? -6.628 16.880 -6.811 1.00 96.38 278 PRO A C 1
ATOM 2292 O O . PRO A 1 278 ? -6.537 17.824 -7.579 1.00 96.38 278 PRO A O 1
ATOM 2295 N N . TRP A 1 279 ? -7.343 15.793 -7.110 1.00 96.62 279 TRP A N 1
ATOM 2296 C CA . TRP A 1 279 ? -8.089 15.595 -8.358 1.00 96.62 279 TRP A CA 1
ATOM 2297 C C . TRP A 1 279 ? -9.512 16.176 -8.326 1.00 96.62 279 TRP A C 1
ATOM 2299 O O . TRP A 1 279 ? -10.375 15.736 -9.084 1.00 96.62 279 TRP A O 1
ATOM 2309 N N . HIS A 1 280 ? -9.780 17.111 -7.409 1.00 92.81 280 HIS A N 1
ATOM 2310 C CA . HIS A 1 280 ? -11.034 17.870 -7.293 1.00 92.81 280 HIS A CA 1
ATOM 2311 C C . HIS A 1 280 ? -12.313 17.030 -7.143 1.00 92.81 280 HIS A C 1
ATOM 2313 O O . HIS A 1 280 ? -13.418 17.530 -7.327 1.00 92.81 280 HIS A O 1
ATOM 2319 N N . THR A 1 281 ? -12.176 15.754 -6.780 1.00 93.88 281 THR A N 1
ATOM 2320 C CA . THR A 1 281 ? -13.300 14.860 -6.498 1.00 93.88 281 THR A CA 1
ATOM 2321 C C . THR A 1 281 ? -13.111 14.263 -5.115 1.00 93.88 281 THR A C 1
ATOM 2323 O O . THR A 1 281 ? -12.355 13.308 -4.935 1.00 93.88 281 THR A O 1
ATOM 2326 N N . ASP A 1 282 ? -13.774 14.861 -4.131 1.00 93.75 282 ASP A N 1
ATOM 2327 C CA . ASP A 1 282 ? -13.690 14.426 -2.740 1.00 93.75 282 ASP A CA 1
ATOM 2328 C C . ASP A 1 282 ? -14.525 13.153 -2.483 1.00 93.75 282 ASP A C 1
ATOM 2330 O O . ASP A 1 282 ? -15.511 12.884 -3.184 1.00 93.75 282 ASP A O 1
ATOM 2334 N N . PRO A 1 283 ? -14.154 12.349 -1.470 1.00 97.31 283 PRO A N 1
ATOM 2335 C CA . PRO A 1 283 ? -14.952 11.216 -1.013 1.00 97.31 283 PRO A CA 1
ATOM 2336 C C . PRO A 1 283 ? -16.337 11.653 -0.523 1.00 97.31 283 PRO A C 1
ATOM 2338 O O . PRO A 1 283 ? -16.547 12.771 -0.050 1.00 97.31 283 PRO A O 1
ATOM 2341 N N . LYS A 1 284 ? -17.286 10.717 -0.578 1.00 95.94 284 LYS A N 1
ATOM 2342 C CA . LYS A 1 284 ? -18.651 10.876 -0.058 1.00 95.94 284 LYS A CA 1
ATOM 2343 C C . LYS A 1 284 ? -18.935 9.784 0.976 1.00 95.94 284 LYS A C 1
ATOM 2345 O O . LYS A 1 284 ? -18.427 8.672 0.804 1.00 95.94 284 LYS A O 1
ATOM 2350 N N . PRO A 1 285 ? -19.748 10.046 2.016 1.00 97.56 285 PRO A N 1
ATOM 2351 C CA . PRO A 1 285 ? -20.203 8.996 2.921 1.00 97.56 285 PRO A CA 1
ATOM 2352 C C . PRO A 1 285 ? -20.893 7.867 2.149 1.00 97.56 285 PRO A C 1
ATOM 2354 O O . PRO A 1 285 ? -21.663 8.122 1.218 1.00 97.56 285 PRO A O 1
ATOM 2357 N N . ILE A 1 286 ? -20.617 6.619 2.528 1.00 98.00 286 ILE A N 1
ATOM 2358 C CA . ILE A 1 286 ? -21.287 5.458 1.939 1.00 98.00 286 ILE A CA 1
ATOM 2359 C C . ILE A 1 286 ? -22.667 5.317 2.579 1.00 98.00 286 ILE A C 1
ATOM 2361 O O . ILE A 1 286 ? -22.782 5.228 3.799 1.00 98.00 286 ILE A O 1
ATOM 2365 N N . THR A 1 287 ? -23.707 5.301 1.751 1.00 98.25 287 THR A N 1
ATOM 2366 C CA . THR A 1 287 ? -25.110 5.191 2.165 1.00 98.25 287 THR A CA 1
ATOM 2367 C C . THR A 1 287 ? -25.792 4.053 1.414 1.00 98.25 287 THR A C 1
ATOM 2369 O O . THR A 1 287 ? -25.288 3.576 0.395 1.00 98.25 287 THR A O 1
ATOM 2372 N N . SER A 1 288 ? -26.973 3.634 1.872 1.00 98.12 288 SER A N 1
ATOM 2373 C CA . SER A 1 288 ? -27.794 2.641 1.162 1.00 98.12 288 SER A CA 1
ATOM 2374 C C . SER A 1 288 ? -28.121 3.054 -0.279 1.00 98.12 288 SER A C 1
ATOM 2376 O O . SER A 1 288 ? -28.249 2.192 -1.143 1.00 98.12 288 SER A O 1
ATOM 2378 N N . LEU A 1 289 ? -28.193 4.361 -0.555 1.00 98.25 289 LEU A N 1
ATOM 2379 C CA . LEU A 1 289 ? -28.514 4.908 -1.875 1.00 98.25 289 LEU A CA 1
ATOM 2380 C C . LEU A 1 289 ? -27.336 4.847 -2.856 1.00 98.25 289 LEU A C 1
ATOM 2382 O O . LEU A 1 289 ? -27.551 4.659 -4.050 1.00 98.25 289 LEU A O 1
ATOM 2386 N N . ASN A 1 290 ? -26.093 5.008 -2.382 1.00 98.06 290 ASN A N 1
ATOM 2387 C CA . ASN A 1 290 ? -24.919 5.080 -3.262 1.00 98.06 290 ASN A CA 1
ATOM 2388 C C . ASN A 1 290 ? -24.041 3.820 -3.251 1.00 98.06 290 ASN A C 1
ATOM 2390 O O . ASN A 1 290 ? -23.242 3.642 -4.170 1.00 98.06 290 ASN A O 1
ATOM 2394 N N . VAL A 1 291 ? -24.193 2.920 -2.271 1.00 98.44 291 VAL A N 1
ATOM 2395 C CA . VAL A 1 291 ? -23.280 1.780 -2.071 1.00 98.44 291 VAL A CA 1
ATOM 2396 C C . VAL A 1 291 ? -23.115 0.913 -3.320 1.00 98.44 291 VAL A C 1
ATOM 2398 O O . VAL A 1 291 ? -22.005 0.472 -3.601 1.00 98.44 291 VAL A O 1
ATOM 2401 N N . ALA A 1 292 ? -24.172 0.716 -4.112 1.00 98.31 292 ALA A N 1
ATOM 2402 C CA . ALA A 1 292 ? -24.104 -0.076 -5.338 1.00 98.31 292 ALA A CA 1
ATOM 2403 C C . ALA A 1 292 ? -23.215 0.573 -6.414 1.00 98.31 292 ALA A C 1
ATOM 2405 O O . ALA A 1 292 ? -22.417 -0.114 -7.049 1.00 98.31 292 ALA A O 1
ATOM 2406 N N . GLU A 1 293 ? -23.323 1.889 -6.614 1.00 98.00 293 GLU A N 1
ATOM 2407 C CA . GLU A 1 293 ? -22.460 2.633 -7.540 1.00 98.00 293 GLU A CA 1
ATOM 2408 C C . GLU A 1 293 ? -21.022 2.670 -7.017 1.00 98.00 293 GLU A C 1
ATOM 2410 O O . GLU A 1 293 ? -20.106 2.247 -7.720 1.00 98.00 293 GLU A O 1
ATOM 2415 N N . ARG A 1 294 ? -20.830 3.039 -5.745 1.00 98.25 294 ARG A N 1
ATOM 2416 C CA . ARG A 1 294 ? -19.502 3.108 -5.117 1.00 98.25 294 ARG A CA 1
ATOM 2417 C C . ARG A 1 294 ? -18.777 1.765 -5.136 1.00 98.25 294 ARG A C 1
ATOM 2419 O O . ARG A 1 294 ? -17.576 1.731 -5.399 1.00 98.25 294 ARG A O 1
ATOM 2426 N N . ALA A 1 295 ? -19.496 0.665 -4.908 1.00 98.12 295 ALA A N 1
ATOM 2427 C CA . ALA A 1 295 ? -18.950 -0.686 -4.974 1.00 98.12 295 ALA A CA 1
ATOM 2428 C C . ALA A 1 295 ? -18.477 -1.046 -6.388 1.00 98.12 295 ALA A C 1
ATOM 2430 O O . ALA A 1 295 ? -17.395 -1.610 -6.532 1.00 98.12 295 ALA A O 1
ATOM 2431 N N . ARG A 1 296 ? -19.234 -0.692 -7.437 1.00 97.75 296 ARG A N 1
ATOM 2432 C CA . ARG A 1 296 ? -18.800 -0.901 -8.831 1.00 97.75 296 ARG A CA 1
ATOM 2433 C C . ARG A 1 296 ? -17.558 -0.072 -9.152 1.00 97.75 296 ARG A C 1
ATOM 2435 O O . ARG A 1 296 ? -16.616 -0.603 -9.734 1.00 97.75 296 ARG A O 1
ATOM 2442 N N . THR A 1 297 ? -17.537 1.184 -8.711 1.00 98.19 297 THR A N 1
ATOM 2443 C CA . THR A 1 297 ? -16.434 2.125 -8.935 1.00 98.19 297 THR A CA 1
ATOM 2444 C C . THR A 1 297 ? -15.123 1.636 -8.308 1.00 98.19 297 THR A C 1
ATOM 2446 O O . THR A 1 297 ? -14.097 1.593 -8.986 1.00 98.19 297 THR A O 1
ATOM 2449 N N . ILE A 1 298 ? -15.131 1.192 -7.044 1.00 98.31 298 ILE A N 1
ATOM 2450 C CA . ILE A 1 298 ? -13.914 0.652 -6.412 1.00 98.31 298 ILE A CA 1
ATOM 2451 C C . ILE A 1 298 ? -13.537 -0.736 -6.942 1.00 98.31 298 ILE A C 1
ATOM 2453 O O . ILE A 1 298 ? -12.353 -1.041 -7.090 1.00 98.31 298 ILE A O 1
ATOM 2457 N N . LEU A 1 299 ? -14.525 -1.575 -7.271 1.00 97.50 299 LEU A N 1
ATOM 2458 C CA . LEU A 1 299 ? -14.275 -2.907 -7.814 1.00 97.50 299 LEU A CA 1
ATOM 2459 C C . LEU A 1 299 ? -13.570 -2.839 -9.171 1.00 97.50 299 LEU A C 1
ATOM 2461 O O . LEU A 1 299 ? -12.690 -3.656 -9.429 1.00 97.50 299 LEU A O 1
ATOM 2465 N N . ASP A 1 300 ? -13.915 -1.868 -10.016 1.00 98.06 300 ASP A N 1
ATOM 2466 C CA . ASP A 1 300 ? -13.214 -1.632 -11.279 1.00 98.06 300 ASP A CA 1
ATOM 2467 C C . ASP A 1 300 ? -11.719 -1.335 -11.058 1.00 98.06 300 ASP A C 1
ATOM 2469 O O . ASP A 1 300 ? -10.862 -1.937 -11.709 1.00 98.06 300 ASP A O 1
ATOM 2473 N N . GLN A 1 301 ? -11.390 -0.497 -10.070 1.00 98.62 301 GLN A N 1
ATOM 2474 C CA . GLN A 1 301 ? -10.003 -0.196 -9.701 1.00 98.62 301 GLN A CA 1
ATOM 2475 C C . GLN A 1 301 ? -9.257 -1.431 -9.183 1.00 98.62 301 GLN A C 1
ATOM 2477 O O . GLN A 1 301 ? -8.125 -1.695 -9.602 1.00 98.62 301 GLN A O 1
ATOM 2482 N N . TRP A 1 302 ? -9.902 -2.239 -8.338 1.00 98.44 302 TRP A N 1
ATOM 2483 C CA . TRP A 1 302 ? -9.331 -3.498 -7.857 1.00 98.44 302 TRP A CA 1
ATOM 2484 C C . TRP A 1 302 ? -9.100 -4.507 -8.982 1.00 98.44 302 TRP A C 1
ATOM 2486 O O . TRP A 1 302 ? -8.049 -5.145 -9.012 1.00 98.44 302 TRP A O 1
ATOM 2496 N N . LYS A 1 303 ? -10.040 -4.630 -9.926 1.00 97.81 303 LYS A N 1
ATOM 2497 C CA . LYS A 1 303 ? -9.902 -5.496 -11.104 1.00 97.81 303 LYS A CA 1
ATOM 2498 C C . LYS A 1 303 ? -8.752 -5.043 -12.000 1.00 97.81 303 LYS A C 1
ATOM 2500 O O . LYS A 1 303 ? -7.919 -5.868 -12.362 1.00 97.81 303 LYS A O 1
ATOM 2505 N N . LYS A 1 304 ? -8.632 -3.740 -12.280 1.00 98.38 304 LYS A N 1
ATOM 2506 C CA . LYS A 1 304 ? -7.476 -3.181 -13.003 1.00 98.38 304 LYS A CA 1
ATOM 2507 C C . LYS A 1 304 ? -6.164 -3.480 -12.284 1.00 98.38 304 LYS A C 1
ATOM 2509 O O . LYS A 1 304 ? -5.216 -3.936 -12.903 1.00 98.38 304 LYS A O 1
ATOM 2514 N N . LYS A 1 305 ? -6.095 -3.279 -10.966 1.00 98.56 305 LYS A N 1
ATOM 2515 C CA . LYS A 1 305 ? -4.883 -3.605 -10.199 1.00 98.56 305 LYS A CA 1
ATOM 2516 C C . LYS A 1 305 ? -4.547 -5.096 -10.272 1.00 98.56 305 LYS A C 1
ATOM 2518 O O . LYS A 1 305 ? -3.383 -5.449 -10.423 1.00 98.56 305 LYS A O 1
ATOM 2523 N N . ALA A 1 306 ? -5.555 -5.959 -10.182 1.00 97.81 306 ALA A N 1
ATOM 2524 C CA . ALA A 1 306 ? -5.381 -7.404 -10.215 1.00 97.81 306 ALA A CA 1
ATOM 2525 C C . ALA A 1 306 ? -4.818 -7.913 -11.550 1.00 97.81 306 ALA A C 1
ATOM 2527 O O . ALA A 1 306 ? -4.198 -8.968 -11.563 1.00 97.81 306 ALA A O 1
ATOM 2528 N N . THR A 1 307 ? -4.960 -7.176 -12.661 1.00 97.12 307 THR A N 1
ATOM 2529 C CA . THR A 1 307 ? -4.348 -7.602 -13.929 1.00 97.12 307 THR A CA 1
ATOM 2530 C C . THR A 1 307 ? -2.835 -7.477 -13.971 1.00 97.12 307 THR A C 1
ATOM 2532 O O . THR A 1 307 ? -2.226 -8.029 -14.879 1.00 97.12 307 THR A O 1
ATOM 2535 N N . LEU A 1 308 ? -2.242 -6.734 -13.036 1.00 97.75 308 LEU A N 1
ATOM 2536 C CA . LEU A 1 308 ? -0.794 -6.532 -12.951 1.00 97.75 308 LEU A CA 1
ATOM 2537 C C . LEU A 1 308 ? -0.089 -7.692 -12.222 1.00 97.75 308 LEU A C 1
ATOM 2539 O O . LEU A 1 308 ? 1.138 -7.732 -12.169 1.00 97.75 308 LEU A O 1
ATOM 2543 N N . TYR A 1 309 ? -0.874 -8.614 -11.662 1.00 96.00 309 TYR A N 1
ATOM 2544 C CA . TYR A 1 309 ? -0.442 -9.793 -10.919 1.00 96.00 309 TYR A CA 1
ATOM 2545 C C . TYR A 1 309 ? -0.949 -11.068 -11.614 1.00 96.00 309 TYR A C 1
ATOM 2547 O O . TYR A 1 309 ? -1.841 -10.996 -12.473 1.00 96.00 309 TYR A O 1
ATOM 2555 N N . LYS A 1 310 ? -0.348 -12.209 -11.260 1.00 88.56 310 LYS A N 1
ATOM 2556 C CA . LYS A 1 310 ? -0.731 -13.533 -11.770 1.00 88.56 310 LYS A CA 1
ATOM 2557 C C . LYS A 1 310 ? -2.036 -14.002 -11.124 1.00 88.56 310 LYS A C 1
ATOM 2559 O O . LYS A 1 310 ? -2.192 -13.828 -9.896 1.00 88.56 310 LYS A O 1
#

InterPro domains:
  IPR000602 Glycoside hydrolase family 38, N-terminal domain [PF01074] (58-309)
  IPR011330 Glycoside hydrolase/deacetylase, beta/alpha-barrel [SSF88713] (22-127)
  IPR011330 Glycoside hydrolase/deacetylase, beta/alpha-barrel [SSF88713] (175-309)
  IPR027291 Glycoside hydrolase 38, N-terminal domain superfamily [G3DSA:3.20.110.10] (14-138)
  IPR027291 Glycoside hydrolase 38, N-terminal domain superfamily [G3DSA:3.20.110.10] (153-310)
  IPR050843 Glycosyl Hydrolase Family 38 [PTHR11607] (46-310)

Radius of gyration: 20.53 Å; chains: 1; bounding box: 54×48×55 Å

Sequence (310 aa):
MIMAGDDEDELNRLLTQSYYSRIHNLFSSLAFDNPNGGAWTQGWKVSYPKDRWTADKKLKIILVPHTHCDPGWVKTYEVYYRTQTKHILDSFVPKLEQNRKYKFMFTEMSYFSWWWSDIDDSLRERVTTNRLCKVTTNPLSKVTTCLANHLSKVTICLANHLSKVTTCVANCLCYVPKSGWSIDPFGYSSTMAYLLKRSNFHSMLIQRVHYSIKKHLAKNTQLEFMWRQHWDNTGSTDIYTHMMPFYSYDVPHTCGPEPAVCCQFDFRRLPGSPYRCPWHTDPKPITSLNVAERARTILDQWKKKATLYK

Organism: NCBI:txid1093978

Foldseek 3Di:
DDDDDDDPPVVCVVFPPDDPPPVVVVVVPFPPDQCQQDLLGLAHPFDDDPVPADPVRHDDDDDEAEDDQDCDDPDHNVVSLVPPLLVVVVPVLVVCVVDVPDAYEYEDVVSVLVSLVVDDPVVLCSCQVSPPQDPDPDPPDPGRYDHAYADADDDPCVLVVLVVSQVCCCVSHVDGHQEHEHEDHQDDDLRVLQSSLVVNHQAYEYENDDSSVLNVLLVVQNQWHFRDDPPDPPSSSTHIYHYQRGDHPDQLTRLASRSLLSQLVVCCQAPVHPDHRPNPRHHDDDDPVCVVVNVVSSVSRNSSSCSSHD

Secondary structure (DSSP, 8-state):
-----S-HHHHHHHHHSS----HHHHHHH--------TTSTTS------TTSS-SSS--------B----SSSSS-HHHHIIIIIHHHHHHHHHHHHH-TT---BB--HHHHHHHHHHS-HHHHHHHIIIIIS-----TT---S--B-----S-SSHHHHHHHHHHHHHHHHHS----EEEE-SSSS--HHHHHHHHHTT--EEEE----HHHHHHHHHTT-SEEEE--TT-SSSTT-EEEEEP-SS-SSSTTTS-S-HHHHGGG-GGGSTTSS---TTS-------TTTHHHHHHHHHHHHHHHHTT--

pLDDT: mean 80.47, std 22.32, range [22.66, 98.62]